Protein AF-A0A7R9IJR8-F1 (afdb_monomer)

pLDDT: mean 72.75, std 23.04, range [32.75, 98.75]

Sequence (315 aa):
MPKKPLQNKEKGRRLIGRLRTKWMDQAQKDVEAKGEDRRQSDLGNMPGIKDDREDSDGEEMDHDSGESDKSSTSCDSSEPPSDSDDSSEMDEEECERRRSECMENLIDLERQFTLLREQLYRERITQVDTKLSEVRSGRAQEYLQPLEQLQENMRIRTEVAGILREFRLTNIRNKFEAEEQASRQNYESEKSLLWDSIQGELQEKVRRLEEDRNSVDLSADLWLVERSYGKPIRRGKVSEPGRRKPVTVSGPYIVYMLSDSDILEDWTAIKKALSVSKRKSDRECFLSPHMMPSMCAWGSGIPGACVASVGDIVH

Mean predicted aligned error: 22.73 Å

InterPro domains:
  IPR013907 Sds3-like [PF08598] (103-221)
  IPR013907 Sds3-like [PTHR21964] (44-273)
  IPR013907 Sds3-like [SM01401] (102-269)

Solvent-accessible surface area (backbone atoms only — not comparable to full-atom values): 19884 Å² 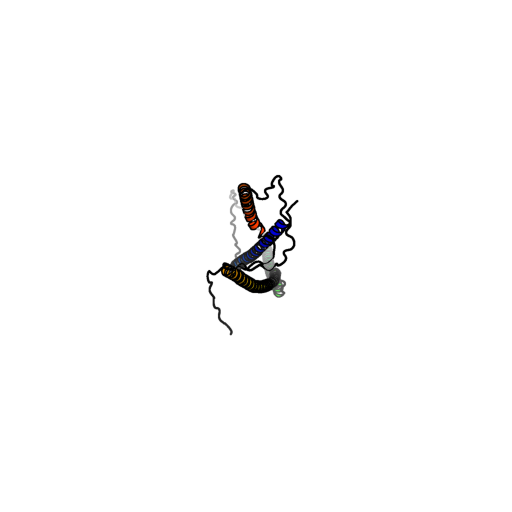total; per-residue (Å²): 135,88,92,61,74,64,69,53,53,54,52,47,53,54,47,50,53,52,49,52,52,52,50,49,54,48,52,52,50,54,52,50,52,55,50,51,53,48,56,53,50,68,72,68,65,72,83,74,82,72,83,80,81,71,82,94,70,82,91,77,85,84,77,82,78,80,80,84,83,89,85,88,82,84,89,79,83,93,74,83,83,71,94,68,89,73,74,74,76,69,55,64,66,58,56,50,49,54,51,50,52,53,50,51,53,50,52,52,48,54,52,49,51,51,53,52,52,53,49,53,51,51,53,52,51,49,57,50,52,50,52,50,49,30,52,76,68,70,63,36,62,87,56,50,58,61,49,52,54,50,52,50,51,51,49,51,54,52,51,53,51,50,53,52,49,53,53,52,53,50,51,52,50,53,52,50,54,50,50,53,50,51,52,52,50,50,53,55,48,53,53,50,52,51,52,52,50,54,51,50,52,52,51,51,52,51,51,50,53,51,49,52,50,51,51,50,52,54,47,52,51,49,54,53,52,64,70,40,82,79,54,88,73,78,76,76,83,74,83,75,88,74,86,74,77,86,78,85,73,90,61,90,78,81,74,86,69,76,52,74,66,56,52,49,50,50,53,51,51,50,53,52,50,51,57,55,45,51,68,44,47,77,64,51,78,80,72,78,93,77,88,82,83,86,80,90,82,81,82,86,88,87,83,90,79,82,87,79,84,79,79,85,87,90,130

Foldseek 3Di:
DDPPDPVVVVVVVVVVVVVVVVVVVVVVVVVVVVVVVVVVVVVVDDPPPPPPPDDPDDDDDDDDDPDDDDDDDDDDDDDDPPPPPPPPPPPVVVVVVVVVVVVVVVVVVVVVVVVVVVVVVVVVVVVVVVCVVCVVVVNNPVVVVVVVVVVVVVVVVVVVVVVVVVVVVVVVVVVVVVVVVVVVVVVVVVVVVVVVVVVVVVVVVVVVVVVVVVVVVVVVVVVVVVVCPPDPDDPDDPDDPDDDDDDPDPDDDPPPDDDPVVVVVVVVVVVVVVVVVVVVVVVVVVDDDDDDDDDDDDDDDDDDDDDDDDDDDDD

Structure (mmCIF, N/CA/C/O backbone):
data_AF-A0A7R9IJR8-F1
#
_entry.id   AF-A0A7R9IJR8-F1
#
loop_
_atom_site.group_PDB
_atom_site.id
_atom_site.type_symbol
_atom_site.label_atom_id
_atom_site.label_alt_id
_atom_site.label_comp_id
_atom_site.label_asym_id
_atom_site.label_entity_id
_atom_site.label_seq_id
_atom_site.pdbx_PDB_ins_code
_atom_site.Cartn_x
_atom_site.Cartn_y
_atom_site.Cartn_z
_atom_site.occupancy
_atom_site.B_iso_or_equiv
_atom_site.auth_seq_id
_atom_site.auth_comp_id
_atom_site.auth_asym_id
_atom_site.auth_atom_id
_atom_site.pdbx_PDB_model_num
ATOM 1 N N . MET A 1 1 ? 44.983 26.846 -19.363 1.00 45.00 1 MET A N 1
ATOM 2 C CA . MET A 1 1 ? 43.712 26.568 -20.075 1.00 45.00 1 MET A CA 1
ATOM 3 C C . MET A 1 1 ? 43.087 25.284 -19.520 1.00 45.00 1 MET A C 1
ATOM 5 O O . MET A 1 1 ? 43.670 24.221 -19.717 1.00 45.00 1 MET A O 1
ATOM 9 N N . PRO A 1 2 ? 41.990 25.341 -18.741 1.00 48.16 2 PRO A N 1
ATOM 10 C CA . PRO A 1 2 ? 41.534 24.199 -17.952 1.00 48.16 2 PRO A CA 1
ATOM 11 C C . PRO A 1 2 ? 40.597 23.272 -18.750 1.00 48.16 2 PRO A C 1
ATOM 13 O O . PRO A 1 2 ? 39.445 23.597 -19.017 1.00 48.16 2 PRO A O 1
ATOM 16 N N . LYS A 1 3 ? 41.073 22.062 -19.067 1.00 52.12 3 LYS A N 1
ATOM 17 C CA . LYS A 1 3 ? 40.253 20.923 -19.519 1.00 52.12 3 LYS A CA 1
ATOM 18 C C . LYS A 1 3 ? 39.614 20.238 -18.302 1.00 52.12 3 LYS A C 1
ATOM 20 O O . LYS A 1 3 ? 40.163 19.265 -17.797 1.00 52.12 3 LYS A O 1
ATOM 25 N N . LYS A 1 4 ? 38.509 20.762 -17.760 1.00 56.00 4 LYS A N 1
ATOM 26 C CA . LYS A 1 4 ? 37.828 20.158 -16.587 1.00 56.00 4 LYS A CA 1
ATOM 27 C C . LYS A 1 4 ? 36.292 19.959 -16.647 1.00 56.00 4 LYS A C 1
ATOM 29 O O . LYS A 1 4 ? 35.812 19.193 -15.816 1.00 56.00 4 LYS A O 1
ATOM 34 N N . PRO A 1 5 ? 35.487 20.510 -17.583 1.00 53.53 5 PRO A N 1
ATOM 35 C CA . PRO A 1 5 ? 34.026 20.414 -17.440 1.00 53.53 5 PRO A CA 1
ATOM 36 C C . PRO A 1 5 ? 33.389 19.111 -17.968 1.00 53.53 5 PRO A C 1
ATOM 38 O O . PRO A 1 5 ? 32.320 18.733 -17.496 1.00 53.53 5 PRO A O 1
ATOM 41 N N . LEU A 1 6 ? 34.010 18.397 -18.916 1.00 53.34 6 LEU A N 1
ATOM 42 C CA . LEU A 1 6 ? 33.372 17.247 -19.588 1.00 53.34 6 LEU A CA 1
ATOM 43 C C . LEU A 1 6 ? 33.534 15.917 -18.832 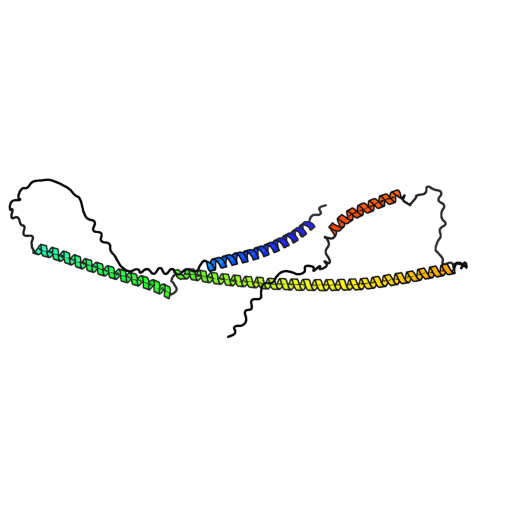1.00 53.34 6 LEU A C 1
ATOM 45 O O . LEU A 1 6 ? 32.553 15.200 -18.646 1.00 53.34 6 LEU A O 1
ATOM 49 N N . GLN A 1 7 ? 34.721 15.629 -18.285 1.00 54.41 7 GLN A N 1
ATOM 50 C CA . GLN A 1 7 ? 34.941 14.410 -17.490 1.00 54.41 7 GLN A CA 1
ATOM 51 C C . GLN A 1 7 ? 34.113 14.378 -16.196 1.00 54.41 7 GLN A C 1
ATOM 53 O O . GLN A 1 7 ? 33.753 13.302 -15.721 1.00 54.41 7 GLN A O 1
ATOM 58 N N . ASN A 1 8 ? 33.780 15.544 -15.633 1.00 53.56 8 ASN A N 1
ATOM 59 C CA . ASN A 1 8 ? 32.935 15.625 -14.442 1.00 53.56 8 ASN A CA 1
ATOM 60 C C . ASN A 1 8 ? 31.468 15.295 -14.746 1.00 53.56 8 ASN A C 1
ATOM 62 O O . ASN A 1 8 ? 30.814 14.631 -13.945 1.00 53.56 8 ASN A O 1
ATOM 66 N N . LYS A 1 9 ? 30.960 15.691 -15.921 1.00 57.66 9 LYS A N 1
ATOM 67 C CA . LYS A 1 9 ? 29.579 15.395 -16.336 1.00 57.66 9 LYS A CA 1
ATOM 68 C C . LYS A 1 9 ? 29.356 13.903 -16.571 1.00 57.66 9 LYS A C 1
ATOM 70 O O . LYS A 1 9 ? 28.316 13.367 -16.201 1.00 57.66 9 LYS A O 1
ATOM 75 N N . GLU A 1 10 ? 30.341 13.218 -17.139 1.00 59.81 10 GLU A N 1
ATOM 76 C CA . GLU A 1 10 ? 30.229 11.793 -17.447 1.00 59.81 10 GLU A CA 1
ATOM 77 C C . GLU A 1 10 ? 30.409 10.905 -16.210 1.00 59.81 10 GLU A C 1
ATOM 79 O O . GLU A 1 10 ? 29.656 9.949 -16.010 1.00 59.81 10 GLU A O 1
ATOM 84 N N . LYS A 1 11 ? 31.332 11.277 -15.312 1.00 64.69 11 LYS A N 1
ATOM 85 C CA . LYS A 1 11 ? 31.420 10.678 -13.973 1.00 64.69 11 LYS A CA 1
ATOM 86 C C . LYS A 1 11 ? 30.124 10.898 -13.190 1.00 64.69 11 LYS A C 1
ATOM 88 O O . LYS A 1 11 ? 29.644 9.952 -12.576 1.00 64.69 11 LYS A O 1
ATOM 93 N N . GLY A 1 12 ? 29.519 12.084 -13.294 1.00 64.94 12 GLY A N 1
ATOM 94 C CA . GLY A 1 12 ? 28.208 12.394 -12.718 1.00 64.94 12 GLY A CA 1
ATOM 95 C C . GLY A 1 12 ? 27.095 11.491 -13.252 1.00 64.94 12 GLY A C 1
ATOM 96 O O . GLY A 1 12 ? 26.388 10.877 -12.465 1.00 64.94 12 GLY A O 1
ATOM 97 N N . ARG A 1 13 ? 26.987 11.308 -14.575 1.00 65.62 13 ARG A N 1
ATOM 98 C CA . ARG A 1 13 ? 25.980 10.416 -15.187 1.00 65.62 13 ARG A CA 1
ATOM 99 C C . ARG A 1 13 ? 26.147 8.952 -14.768 1.00 65.62 13 ARG A C 1
ATOM 101 O O . ARG A 1 13 ? 25.162 8.303 -14.427 1.00 65.62 13 ARG A O 1
ATOM 108 N N . ARG A 1 14 ? 27.383 8.438 -14.722 1.00 67.38 14 ARG A N 1
ATOM 109 C CA . ARG A 1 14 ? 27.666 7.064 -14.256 1.00 67.38 14 ARG A CA 1
ATOM 110 C C . ARG A 1 14 ? 27.444 6.891 -12.754 1.00 67.38 14 ARG A C 1
ATOM 112 O O . ARG A 1 14 ? 27.120 5.791 -12.314 1.00 67.38 14 ARG A O 1
ATOM 119 N N . LEU A 1 15 ? 27.658 7.944 -11.965 1.00 73.38 15 LEU A N 1
ATOM 120 C CA . LEU A 1 15 ? 27.381 7.936 -10.532 1.00 73.38 15 LEU A CA 1
ATOM 121 C C . LEU A 1 15 ? 25.870 7.965 -10.282 1.00 73.38 15 LEU A C 1
ATOM 123 O O . LEU A 1 15 ? 25.392 7.166 -9.494 1.00 73.38 15 LEU A O 1
ATOM 127 N N . ILE A 1 16 ? 25.114 8.784 -11.020 1.00 72.69 16 ILE A N 1
ATOM 128 C CA . ILE A 1 16 ? 23.645 8.846 -10.951 1.00 72.69 16 ILE A CA 1
ATOM 129 C C . ILE A 1 16 ? 23.018 7.515 -11.380 1.00 72.69 16 ILE A C 1
ATOM 131 O O . ILE A 1 16 ? 22.124 7.024 -10.701 1.00 72.69 16 ILE A O 1
ATOM 135 N N . GLY A 1 17 ? 23.511 6.891 -12.455 1.00 76.38 17 GLY A N 1
ATOM 136 C CA . GLY A 1 17 ? 23.048 5.567 -12.881 1.00 76.38 17 GLY A CA 1
ATOM 137 C C . GLY A 1 17 ? 23.280 4.495 -11.812 1.00 76.38 17 GLY A C 1
ATOM 138 O O . GLY A 1 17 ? 22.350 3.779 -11.458 1.00 76.38 17 GLY A O 1
ATOM 139 N N . ARG A 1 18 ? 24.490 4.448 -11.233 1.00 74.81 18 ARG A N 1
ATOM 140 C CA . ARG A 1 18 ? 24.826 3.512 -10.145 1.00 74.81 18 ARG A CA 1
ATOM 141 C C . ARG A 1 18 ? 24.078 3.795 -8.848 1.00 74.81 18 ARG A C 1
ATOM 143 O O . ARG A 1 18 ? 23.726 2.863 -8.137 1.00 74.81 18 ARG A O 1
ATOM 150 N N . LEU A 1 19 ? 23.833 5.063 -8.532 1.00 77.56 19 LEU A N 1
ATOM 151 C CA . LEU A 1 19 ? 23.014 5.448 -7.388 1.00 77.56 19 LEU A CA 1
ATOM 152 C C . LEU A 1 19 ? 21.567 5.015 -7.610 1.00 77.56 19 LEU A C 1
ATOM 154 O O . LEU A 1 19 ? 20.988 4.445 -6.702 1.00 77.56 19 LEU A O 1
ATOM 158 N N . ARG A 1 20 ? 21.011 5.190 -8.814 1.00 77.31 20 ARG A N 1
ATOM 159 C CA . ARG A 1 20 ? 19.637 4.790 -9.149 1.00 77.31 20 ARG A CA 1
ATOM 160 C C . ARG A 1 20 ? 19.433 3.276 -9.087 1.00 77.31 20 ARG A C 1
ATOM 162 O O . ARG A 1 20 ? 18.426 2.843 -8.540 1.00 77.31 20 ARG A O 1
ATOM 169 N N . THR A 1 21 ? 20.373 2.479 -9.600 1.00 78.38 21 THR A N 1
ATOM 170 C CA . THR A 1 21 ? 20.300 1.011 -9.480 1.00 78.38 21 THR A CA 1
ATOM 171 C C . THR A 1 21 ? 20.434 0.577 -8.027 1.00 78.38 21 THR A C 1
ATOM 173 O O . THR A 1 21 ? 19.620 -0.199 -7.551 1.00 78.38 21 THR A O 1
ATOM 176 N N . LYS A 1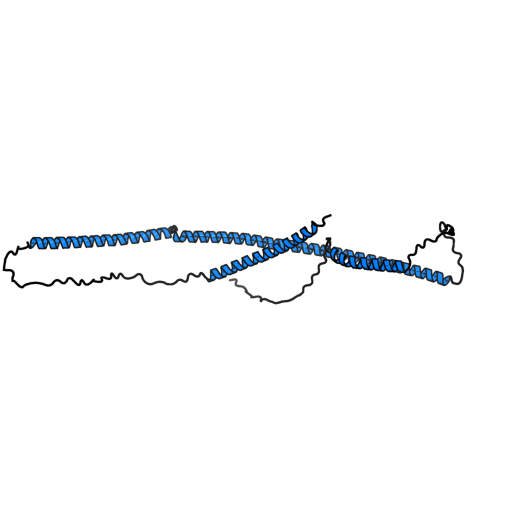 22 ? 21.379 1.162 -7.281 1.00 85.69 22 LYS A N 1
ATOM 177 C CA . LYS A 1 22 ? 21.563 0.859 -5.857 1.00 85.69 22 LYS A CA 1
ATOM 178 C C . LYS A 1 22 ? 20.354 1.270 -5.006 1.00 85.69 22 LYS A C 1
ATOM 180 O O . LYS A 1 22 ? 20.046 0.593 -4.036 1.00 85.69 22 LYS A O 1
ATOM 185 N N . TRP A 1 23 ? 19.665 2.352 -5.369 1.00 84.81 23 TRP A N 1
ATOM 186 C CA . TRP A 1 23 ? 18.443 2.799 -4.696 1.00 84.81 23 TRP A CA 1
ATOM 187 C C . TRP A 1 23 ? 17.256 1.880 -5.002 1.00 84.81 23 TRP A C 1
ATOM 189 O O . TRP A 1 23 ? 16.479 1.587 -4.102 1.00 84.81 23 TRP A O 1
ATOM 199 N N . MET A 1 24 ? 17.141 1.379 -6.239 1.00 75.75 24 MET A N 1
ATOM 200 C CA . MET A 1 24 ? 16.125 0.378 -6.590 1.00 75.75 24 MET A CA 1
ATOM 201 C C . MET A 1 24 ? 16.384 -0.971 -5.911 1.00 75.75 24 MET A C 1
ATOM 203 O O . MET A 1 24 ? 15.451 -1.535 -5.351 1.00 75.75 24 MET A O 1
ATOM 207 N N . ASP A 1 25 ? 17.633 -1.443 -5.876 1.00 79.56 25 ASP A N 1
ATOM 208 C CA . ASP A 1 25 ? 17.994 -2.679 -5.170 1.00 79.56 25 ASP A CA 1
ATOM 209 C C . ASP A 1 25 ? 17.766 -2.551 -3.657 1.00 79.56 25 ASP A C 1
ATOM 211 O O . ASP A 1 25 ? 17.261 -3.477 -3.029 1.00 79.56 25 ASP A O 1
ATOM 215 N N . GLN A 1 26 ? 18.084 -1.394 -3.062 1.00 75.56 26 GLN A N 1
ATOM 216 C CA . GLN A 1 26 ? 17.812 -1.139 -1.646 1.00 75.56 26 GLN A CA 1
ATOM 217 C C . GLN A 1 26 ? 16.305 -1.082 -1.362 1.00 75.56 26 GLN A C 1
ATOM 219 O O . GLN A 1 26 ? 15.856 -1.688 -0.399 1.00 75.56 26 GLN A O 1
ATOM 224 N N . ALA A 1 27 ? 15.513 -0.434 -2.221 1.00 77.19 27 ALA A N 1
ATOM 225 C CA . ALA A 1 27 ? 14.060 -0.394 -2.072 1.00 77.19 27 ALA A CA 1
ATOM 226 C C . ALA A 1 27 ? 13.423 -1.788 -2.211 1.00 77.19 27 ALA A C 1
ATOM 228 O O . ALA A 1 27 ? 12.504 -2.117 -1.467 1.00 77.19 27 ALA A O 1
ATOM 229 N N . GLN A 1 28 ? 13.930 -2.625 -3.122 1.00 72.94 28 GLN A N 1
ATOM 230 C CA . GLN A 1 28 ? 13.503 -4.018 -3.261 1.00 72.94 28 GLN A CA 1
ATOM 231 C C . GLN A 1 28 ? 13.828 -4.820 -1.990 1.00 72.94 28 GLN A C 1
ATOM 233 O O . GLN A 1 28 ? 12.972 -5.535 -1.473 1.00 72.94 28 GLN A O 1
ATOM 238 N N . LYS A 1 29 ? 15.031 -4.625 -1.438 1.00 78.19 29 LYS A N 1
ATOM 239 C CA . LYS A 1 29 ? 15.490 -5.282 -0.210 1.00 78.19 29 LYS A CA 1
ATOM 240 C C . LYS A 1 29 ? 14.714 -4.833 1.032 1.00 78.19 29 LYS A C 1
ATOM 242 O O . LYS A 1 29 ? 14.427 -5.654 1.893 1.00 78.19 29 LYS A O 1
ATOM 247 N N . ASP A 1 30 ? 14.316 -3.564 1.102 1.00 75.75 30 ASP A N 1
ATOM 248 C CA . ASP A 1 30 ? 13.492 -3.026 2.193 1.00 75.75 30 ASP A CA 1
ATOM 249 C C . ASP A 1 30 ? 12.035 -3.526 2.111 1.00 75.75 30 ASP A C 1
ATOM 251 O O . ASP A 1 30 ? 11.378 -3.706 3.139 1.00 75.75 30 ASP A O 1
ATOM 255 N N . VAL A 1 31 ? 11.523 -3.771 0.898 1.00 73.50 31 VAL A N 1
ATOM 256 C CA . VAL A 1 31 ? 10.209 -4.399 0.676 1.00 73.50 31 VAL A CA 1
ATOM 257 C C . VAL A 1 31 ? 10.234 -5.881 1.059 1.00 73.50 31 VAL A C 1
ATOM 259 O O . VAL A 1 31 ? 9.288 -6.348 1.693 1.00 73.50 31 VAL A O 1
ATOM 262 N N . GLU A 1 32 ? 11.304 -6.608 0.727 1.00 71.06 32 GLU A N 1
ATOM 263 C CA . GLU A 1 32 ? 11.495 -8.008 1.132 1.00 71.06 32 GLU A CA 1
ATOM 264 C C . GLU A 1 32 ? 11.675 -8.138 2.651 1.00 71.06 32 GLU A C 1
ATOM 266 O O . GLU A 1 32 ? 10.948 -8.909 3.274 1.00 71.06 32 GLU A O 1
ATOM 271 N N . ALA A 1 33 ? 12.515 -7.301 3.273 1.00 70.19 33 ALA A N 1
ATOM 272 C CA . ALA A 1 33 ? 12.725 -7.301 4.722 1.00 70.19 33 ALA A CA 1
ATOM 273 C C . ALA A 1 33 ? 11.437 -6.984 5.505 1.00 70.19 33 ALA A C 1
ATOM 275 O O . ALA A 1 33 ? 11.122 -7.663 6.478 1.00 70.19 33 ALA A O 1
ATOM 276 N N . LYS A 1 34 ? 10.628 -6.011 5.053 1.00 66.94 34 LYS A N 1
ATOM 277 C CA . LYS A 1 34 ? 9.309 -5.729 5.660 1.00 66.94 34 LYS A CA 1
ATOM 278 C C . LYS A 1 34 ? 8.270 -6.822 5.389 1.00 66.94 34 LYS A C 1
ATOM 280 O O . LYS A 1 34 ? 7.304 -6.949 6.142 1.00 66.94 34 LYS A O 1
ATOM 285 N N . GLY A 1 35 ? 8.430 -7.580 4.304 1.00 57.28 35 GLY A N 1
ATOM 286 C CA . GLY A 1 35 ? 7.609 -8.747 3.990 1.00 57.28 35 GLY A CA 1
ATOM 287 C C . GLY A 1 35 ? 7.926 -9.945 4.885 1.00 57.28 35 GLY A C 1
ATOM 288 O O . GLY A 1 35 ? 7.005 -10.655 5.285 1.00 57.28 35 GLY A O 1
ATOM 289 N N . GLU A 1 36 ? 9.197 -10.145 5.232 1.00 56.12 36 GLU A N 1
ATOM 290 C CA . GLU A 1 36 ? 9.654 -11.178 6.169 1.00 56.12 36 GLU A CA 1
ATOM 291 C C . GLU A 1 36 ? 9.278 -10.843 7.619 1.00 56.12 36 GLU A C 1
ATOM 293 O O . GLU A 1 36 ? 8.715 -11.704 8.292 1.00 56.12 36 GLU A O 1
ATOM 298 N N . ASP A 1 37 ? 9.427 -9.583 8.047 1.00 50.66 37 ASP A N 1
ATOM 299 C CA . ASP A 1 37 ? 8.992 -9.113 9.376 1.00 50.66 37 ASP A CA 1
ATOM 300 C C . ASP A 1 37 ? 7.478 -9.295 9.584 1.00 50.66 37 ASP A C 1
ATOM 302 O O . ASP A 1 37 ? 7.033 -9.711 10.651 1.00 50.66 37 ASP A O 1
ATOM 306 N N . ARG A 1 38 ? 6.665 -9.060 8.538 1.00 53.47 38 ARG A N 1
ATOM 307 C CA . ARG A 1 38 ? 5.216 -9.335 8.578 1.00 53.47 38 ARG A CA 1
ATOM 308 C C . ARG A 1 38 ? 4.884 -10.825 8.608 1.00 53.47 38 ARG A C 1
ATOM 310 O O . ARG A 1 38 ? 3.935 -11.219 9.274 1.00 53.47 38 ARG A O 1
ATOM 317 N N . ARG A 1 39 ? 5.649 -11.668 7.907 1.00 52.44 39 ARG A N 1
ATOM 318 C CA . ARG A 1 39 ? 5.463 -13.130 7.952 1.00 52.44 39 ARG A CA 1
ATOM 319 C C . ARG A 1 39 ? 5.890 -13.718 9.300 1.00 52.44 39 ARG A C 1
ATOM 321 O O . ARG A 1 39 ? 5.280 -14.684 9.744 1.00 52.44 39 ARG A O 1
ATOM 328 N N . GLN A 1 40 ? 6.886 -13.128 9.961 1.00 49.62 40 GLN A N 1
ATOM 329 C CA . GLN A 1 40 ? 7.267 -13.473 11.333 1.00 49.62 40 GLN A CA 1
ATOM 330 C C . GLN A 1 40 ? 6.280 -12.923 12.373 1.00 49.62 40 GLN A C 1
ATOM 332 O O . GLN A 1 40 ? 5.972 -13.639 13.324 1.00 49.62 40 GLN A O 1
ATOM 337 N N . SER A 1 41 ? 5.709 -11.727 12.180 1.00 51.34 41 SER A N 1
ATOM 338 C CA . SER A 1 41 ? 4.678 -11.190 13.083 1.00 51.34 41 SER A CA 1
ATOM 339 C C . SER A 1 41 ? 3.339 -11.927 12.973 1.00 51.34 41 SER A C 1
ATOM 341 O O . SER A 1 41 ? 2.690 -12.157 13.990 1.00 51.34 41 SER A O 1
ATOM 343 N N . ASP A 1 42 ? 2.943 -12.354 11.768 1.00 46.03 42 ASP A N 1
ATOM 344 C CA . ASP A 1 42 ? 1.683 -13.080 11.543 1.00 46.03 42 ASP A CA 1
ATOM 345 C C . ASP A 1 42 ? 1.742 -14.549 12.020 1.00 46.03 42 ASP A C 1
ATOM 347 O O . ASP A 1 42 ? 0.701 -15.149 12.278 1.00 46.03 42 ASP A O 1
ATOM 351 N N . LEU A 1 43 ? 2.940 -15.123 12.208 1.00 49.72 43 LEU A N 1
ATOM 352 C CA . LEU A 1 43 ? 3.131 -16.438 12.846 1.00 49.72 43 LEU A CA 1
ATOM 353 C C . LEU A 1 43 ? 3.404 -16.354 14.361 1.00 49.72 43 LEU A C 1
ATOM 355 O O . LEU A 1 43 ? 3.371 -17.379 15.039 1.00 49.72 43 LEU A O 1
ATOM 359 N N . GLY A 1 44 ? 3.661 -15.156 14.898 1.00 45.19 44 GLY A N 1
ATOM 360 C CA . GLY A 1 44 ? 3.974 -14.925 16.312 1.00 45.19 44 GLY A CA 1
ATOM 361 C C . GLY A 1 44 ? 2.810 -14.420 17.169 1.00 45.19 44 GLY A C 1
ATOM 362 O O . GLY A 1 44 ? 2.970 -14.308 18.380 1.00 45.19 44 GLY A O 1
ATOM 363 N N . ASN A 1 45 ? 1.648 -14.117 16.581 1.00 44.59 45 ASN A N 1
ATOM 364 C CA . ASN A 1 45 ? 0.531 -13.503 17.305 1.00 44.59 45 ASN A CA 1
ATOM 365 C C . ASN A 1 45 ? -0.805 -14.219 17.047 1.00 44.59 45 ASN A C 1
ATOM 367 O O . ASN A 1 45 ? -1.799 -13.613 16.649 1.00 44.59 45 ASN A O 1
ATOM 371 N N . MET A 1 46 ? -0.823 -15.527 17.298 1.00 36.09 46 MET A N 1
ATOM 372 C CA . MET A 1 46 ? -2.049 -16.240 17.655 1.00 36.09 46 MET A CA 1
ATOM 373 C C . MET A 1 46 ? -2.266 -15.988 19.155 1.00 36.09 46 MET A C 1
ATOM 375 O O . MET A 1 46 ? -1.432 -16.441 19.944 1.00 36.09 46 MET A O 1
ATOM 379 N N . PRO A 1 47 ? -3.314 -15.264 19.595 1.00 44.06 47 PRO A N 1
ATOM 380 C CA . PRO A 1 47 ? -3.690 -15.297 20.996 1.00 44.06 47 PRO A CA 1
ATOM 381 C C . PRO A 1 47 ? -4.154 -16.725 21.267 1.00 44.06 47 PRO A C 1
ATOM 383 O O . PRO A 1 47 ? -5.265 -17.117 20.915 1.00 44.06 47 PRO A O 1
ATOM 386 N N . GLY A 1 48 ? -3.251 -17.532 21.825 1.00 34.28 48 GLY A N 1
ATOM 387 C CA . GLY A 1 48 ? -3.618 -18.795 22.428 1.00 34.28 48 GLY A CA 1
ATOM 388 C C . GLY A 1 48 ? -4.700 -18.486 23.446 1.00 34.28 48 GLY A C 1
ATOM 389 O O . GLY A 1 48 ? -4.450 -17.779 24.421 1.00 34.28 48 GLY A O 1
ATOM 390 N N . ILE A 1 49 ? -5.905 -18.973 23.171 1.00 44.28 49 ILE A N 1
ATOM 391 C CA . ILE A 1 49 ? -6.965 -19.117 24.155 1.00 44.28 49 ILE A CA 1
ATOM 392 C C . ILE A 1 49 ? -6.371 -20.031 25.228 1.00 44.28 49 ILE A C 1
ATOM 394 O O . ILE A 1 49 ? -6.342 -21.251 25.083 1.00 44.28 49 ILE A O 1
ATOM 398 N N . LYS A 1 50 ? -5.773 -19.423 26.253 1.00 40.25 50 LYS A N 1
ATOM 399 C CA . LYS A 1 50 ? -5.632 -20.062 27.549 1.00 40.25 50 LYS A CA 1
ATOM 400 C C . LYS A 1 50 ? -7.032 -20.045 28.133 1.00 40.25 50 LYS A C 1
ATOM 402 O O . LYS A 1 50 ? -7.540 -18.994 28.514 1.00 40.25 50 LYS A O 1
ATOM 407 N N . ASP A 1 51 ? -7.666 -21.208 28.086 1.00 42.34 51 ASP A N 1
ATOM 408 C CA . ASP A 1 51 ? -8.767 -21.550 28.971 1.00 42.34 51 ASP A CA 1
ATOM 409 C C . ASP A 1 51 ? -8.246 -21.476 30.414 1.00 42.34 51 ASP A C 1
ATOM 411 O O . ASP A 1 51 ? -7.882 -22.485 31.004 1.00 42.34 51 ASP A O 1
ATOM 415 N N . ASP A 1 52 ? -8.203 -20.271 30.977 1.00 39.50 52 ASP A N 1
ATOM 416 C CA . ASP A 1 52 ? -8.208 -20.069 32.424 1.00 39.50 52 ASP A CA 1
ATOM 417 C C . ASP A 1 52 ? -9.683 -19.930 32.834 1.00 39.50 52 ASP A C 1
ATOM 419 O O . ASP A 1 52 ? -10.189 -18.861 33.176 1.00 39.50 52 ASP A O 1
ATOM 423 N N . ARG A 1 53 ? -10.411 -21.042 32.681 1.00 51.53 53 ARG A N 1
ATOM 424 C CA . ARG A 1 53 ? -11.638 -21.305 33.428 1.00 51.53 53 ARG A CA 1
ATOM 425 C C . ARG A 1 53 ? -11.222 -22.029 34.699 1.00 51.53 53 ARG A C 1
ATOM 427 O O . ARG A 1 53 ? -11.149 -23.253 34.709 1.00 51.53 53 ARG A O 1
ATOM 434 N N . GLU A 1 54 ? -10.969 -21.265 35.748 1.00 43.03 54 GLU A N 1
ATOM 435 C CA . GLU A 1 54 ? -11.165 -21.752 37.107 1.00 43.03 54 GLU A CA 1
ATOM 436 C C . GLU A 1 54 ? -12.262 -20.901 37.740 1.00 43.03 54 GLU A C 1
ATOM 438 O O . GLU A 1 54 ? -12.264 -19.670 37.661 1.00 43.03 54 GLU A O 1
ATOM 443 N N . ASP A 1 55 ? -13.262 -21.621 38.234 1.00 38.28 55 ASP A N 1
ATOM 444 C CA . ASP A 1 55 ? -14.504 -21.140 38.800 1.00 38.28 55 ASP A CA 1
ATOM 445 C C . ASP A 1 55 ? -14.274 -20.113 39.912 1.00 38.28 55 ASP A C 1
ATOM 447 O O . ASP A 1 55 ? -13.566 -20.339 40.890 1.00 38.28 55 ASP A O 1
ATOM 451 N N . SER A 1 56 ? -14.945 -18.977 39.760 1.00 48.78 56 SER A N 1
ATOM 452 C CA . SER A 1 56 ? -15.244 -18.049 40.840 1.00 48.78 56 SER A CA 1
ATOM 453 C C . SER A 1 56 ? -16.429 -18.628 41.610 1.00 48.78 56 SER A C 1
ATOM 455 O O . SER A 1 56 ? -17.568 -18.250 41.337 1.00 48.78 56 SER A O 1
ATOM 457 N N . ASP A 1 57 ? -16.162 -19.548 42.533 1.00 44.75 57 ASP A N 1
ATOM 458 C CA . ASP A 1 57 ? -17.166 -20.152 43.408 1.00 44.75 57 ASP A CA 1
ATOM 459 C C . ASP A 1 57 ? -16.638 -20.193 44.848 1.00 44.75 57 ASP A C 1
ATOM 461 O O . ASP A 1 57 ? -15.485 -20.547 45.084 1.00 44.75 57 ASP A O 1
ATOM 465 N N . GLY A 1 58 ? -17.504 -19.842 45.798 1.00 41.69 58 GLY A N 1
ATOM 466 C CA . GLY A 1 58 ? -17.331 -20.183 47.210 1.00 41.69 58 GLY A CA 1
ATOM 467 C C . GLY A 1 58 ? -16.629 -19.143 48.078 1.00 41.69 58 GLY A C 1
ATOM 468 O O . GLY A 1 58 ? -15.410 -19.020 48.098 1.00 41.69 58 GLY A O 1
ATOM 469 N N . GLU A 1 59 ? -17.433 -18.434 48.861 1.00 47.62 59 GLU A N 1
ATOM 470 C CA . GLU A 1 59 ? -17.005 -17.747 50.074 1.00 47.62 59 GLU A CA 1
ATOM 471 C C . GLU A 1 59 ? -16.385 -18.736 51.072 1.00 47.62 59 GLU A C 1
ATOM 473 O O . GLU A 1 59 ? -16.997 -19.755 51.370 1.00 47.62 59 GLU A O 1
ATOM 478 N N . GLU A 1 60 ? -15.230 -18.401 51.647 1.00 38.88 60 GLU A N 1
ATOM 479 C CA . GLU A 1 60 ? -14.772 -18.971 52.918 1.00 38.88 60 GLU A CA 1
ATOM 480 C C . GLU A 1 60 ? -14.195 -17.822 53.755 1.00 38.88 60 GLU A C 1
ATOM 482 O O . GLU A 1 60 ? -13.117 -17.283 53.494 1.00 38.88 60 GLU A O 1
ATOM 487 N N . MET A 1 61 ? -14.999 -17.375 54.715 1.00 50.03 61 MET A N 1
ATOM 488 C CA . MET A 1 61 ? -14.669 -16.345 55.689 1.00 50.03 61 MET A CA 1
ATOM 489 C C . MET A 1 61 ? -13.913 -17.038 56.830 1.00 50.03 61 MET A C 1
ATOM 491 O O . MET A 1 61 ? -14.522 -17.638 57.711 1.00 50.03 61 MET A O 1
ATOM 495 N N . ASP A 1 62 ? -12.583 -17.012 56.771 1.00 40.00 62 ASP A N 1
ATOM 496 C CA . ASP A 1 62 ? -11.714 -17.615 57.785 1.00 40.00 62 ASP A CA 1
ATOM 497 C C . ASP A 1 62 ? -11.851 -16.859 59.119 1.00 40.00 62 ASP A C 1
ATOM 499 O O . ASP A 1 62 ? -11.517 -15.676 59.233 1.00 40.00 62 ASP A O 1
ATOM 503 N N . HIS A 1 63 ? -12.417 -17.536 60.117 1.00 50.00 63 HIS A N 1
ATOM 504 C CA . HIS A 1 63 ? -12.675 -17.022 61.458 1.00 50.00 63 HIS A CA 1
ATOM 505 C C . HIS A 1 63 ? -11.623 -17.606 62.409 1.00 50.00 63 HIS A C 1
ATOM 507 O O . HIS A 1 63 ? -11.931 -18.452 63.251 1.00 50.00 63 HIS A O 1
ATOM 513 N N . ASP A 1 64 ? -10.365 -17.176 62.272 1.00 40.12 64 ASP A N 1
ATOM 514 C CA . ASP A 1 64 ? -9.318 -17.622 63.192 1.00 40.12 64 ASP A CA 1
ATOM 515 C C . ASP A 1 64 ? -9.500 -16.937 64.551 1.00 40.12 64 ASP A C 1
ATOM 517 O O . ASP A 1 64 ? -9.374 -15.719 64.726 1.00 40.12 64 ASP A O 1
ATOM 521 N N . SER A 1 65 ? -9.898 -17.757 65.516 1.00 51.25 65 SER A N 1
ATOM 522 C CA . SER A 1 65 ? -10.112 -17.374 66.900 1.00 51.25 65 SER A CA 1
ATOM 523 C C . SER A 1 65 ? -8.749 -17.263 67.567 1.00 51.25 65 SER A C 1
ATOM 525 O O . SER A 1 65 ? -8.213 -18.245 68.068 1.00 51.25 65 SER A O 1
ATOM 527 N N . GLY A 1 66 ? -8.203 -16.045 67.569 1.00 43.25 66 GLY A N 1
ATOM 528 C CA . GLY A 1 66 ? -7.011 -15.673 68.324 1.00 43.25 66 GLY A CA 1
ATOM 529 C C . GLY A 1 66 ? -7.227 -15.865 69.824 1.00 43.25 66 GLY A C 1
ATOM 530 O O . GLY A 1 66 ? -7.743 -14.994 70.526 1.00 43.25 66 GLY A O 1
ATOM 531 N N . GLU A 1 67 ? -6.829 -17.042 70.283 1.00 43.03 67 GLU A N 1
ATOM 532 C CA . GLU A 1 67 ? -6.592 -17.439 71.660 1.00 43.03 67 GLU A CA 1
ATOM 533 C C . GLU A 1 67 ? -5.926 -16.323 72.485 1.00 43.03 67 GLU A C 1
ATOM 535 O O . GLU A 1 67 ? -4.857 -15.794 72.177 1.00 43.03 67 GLU A O 1
ATOM 540 N N . SER A 1 68 ? -6.624 -15.924 73.545 1.00 49.59 68 SER A N 1
ATOM 541 C CA . SER A 1 68 ? -6.161 -14.952 74.525 1.00 49.59 68 SER A CA 1
ATOM 542 C C . SER A 1 68 ? -5.401 -15.680 75.622 1.00 49.59 68 SER A C 1
ATOM 544 O O . SER A 1 68 ? -6.021 -16.382 76.412 1.00 49.59 68 SER A O 1
ATOM 546 N N . ASP A 1 69 ? -4.092 -15.453 75.720 1.00 41.78 69 ASP A N 1
ATOM 547 C CA . ASP A 1 69 ? -3.309 -15.877 76.877 1.00 41.78 69 ASP A CA 1
ATOM 548 C C . ASP A 1 69 ? -2.406 -14.761 77.407 1.00 41.78 69 ASP A C 1
ATOM 550 O O . ASP A 1 69 ? -1.649 -14.133 76.662 1.00 41.78 69 ASP A O 1
ATOM 554 N N . LYS A 1 70 ? -2.435 -14.652 78.744 1.00 48.53 70 LYS A N 1
ATOM 555 C CA . LYS A 1 70 ? -1.488 -14.027 79.688 1.00 48.53 70 LYS A CA 1
ATOM 556 C C . LYS A 1 70 ? -1.840 -12.648 80.277 1.00 48.53 70 LYS A C 1
ATOM 558 O O . LYS A 1 70 ? -1.401 -11.591 79.831 1.00 48.53 70 LYS A O 1
ATOM 563 N N . SER A 1 71 ? -2.440 -12.692 81.461 1.00 43.38 71 SER A N 1
ATOM 564 C CA . SER A 1 71 ? -2.049 -11.804 82.559 1.00 43.38 71 SER A CA 1
ATOM 565 C C . SER A 1 71 ? -2.009 -12.592 83.870 1.00 43.38 71 SER A C 1
ATOM 567 O O . SER A 1 71 ? -3.006 -13.068 84.398 1.00 43.38 71 SER A O 1
ATOM 569 N N . SER A 1 72 ? -0.787 -12.774 84.364 1.00 49.72 72 SER A N 1
ATOM 570 C CA . SER A 1 72 ? -0.443 -13.347 85.660 1.00 49.72 72 SER A CA 1
ATOM 571 C C . SER A 1 72 ? -0.506 -12.276 86.746 1.00 49.72 72 SER A C 1
ATOM 573 O O . SER A 1 72 ? 0.177 -11.258 86.629 1.00 49.72 72 SER A O 1
ATOM 575 N N . THR A 1 73 ? -1.221 -12.532 87.838 1.00 47.53 73 THR A N 1
ATOM 576 C CA . THR A 1 73 ? -0.973 -11.858 89.118 1.00 47.53 73 THR A CA 1
ATOM 577 C C . THR A 1 73 ? -1.458 -12.736 90.270 1.00 47.53 73 THR A C 1
ATOM 579 O O . THR A 1 73 ? -2.605 -13.166 90.319 1.00 47.53 73 THR A O 1
ATOM 582 N N . SER A 1 74 ? -0.504 -13.052 91.140 1.00 48.59 74 SER A N 1
ATOM 583 C CA . SER A 1 74 ? -0.571 -13.822 92.381 1.00 48.59 74 SER A CA 1
ATOM 584 C C . SER A 1 74 ? -1.012 -12.969 93.576 1.00 48.59 74 SER A C 1
ATOM 586 O O . SER A 1 74 ? -0.764 -11.769 93.534 1.00 48.59 74 SER A O 1
ATOM 588 N N . CYS A 1 75 ? -1.409 -13.642 94.670 1.00 42.94 75 CYS A N 1
ATOM 589 C CA . CYS A 1 75 ? -1.834 -13.141 95.997 1.00 42.94 75 CYS A CA 1
ATOM 590 C C . CYS A 1 75 ? -3.355 -12.882 96.077 1.00 42.94 75 CYS A C 1
ATOM 592 O O . CYS A 1 75 ? -3.959 -12.497 95.090 1.00 42.94 75 CYS A O 1
ATOM 594 N N . ASP A 1 76 ? -4.085 -13.136 97.158 1.00 41.91 76 ASP A N 1
ATOM 595 C CA . ASP A 1 76 ? -3.768 -13.381 98.562 1.00 41.91 76 ASP A CA 1
ATOM 596 C C . ASP A 1 76 ? -5.056 -13.897 99.248 1.00 41.91 76 ASP A C 1
ATOM 598 O O . ASP A 1 76 ? -6.152 -13.560 98.815 1.00 41.91 76 ASP A O 1
ATOM 602 N N . SER A 1 77 ? -4.890 -14.667 100.321 1.00 51.38 77 SER A N 1
ATOM 603 C CA . SER A 1 77 ? -5.802 -14.814 101.466 1.00 51.38 77 SER A CA 1
ATOM 604 C C . SER A 1 77 ? -7.273 -15.224 101.275 1.00 51.38 77 SER A C 1
ATOM 606 O O . SER A 1 77 ? -8.151 -14.478 100.853 1.00 51.38 77 SER A O 1
ATOM 608 N N . SER A 1 78 ? -7.545 -16.426 101.782 1.00 54.19 78 SER A N 1
ATOM 609 C CA . SER A 1 78 ? -8.851 -16.895 102.233 1.00 54.19 78 SER A CA 1
ATOM 610 C C . SER A 1 78 ? -9.387 -16.031 103.381 1.00 54.19 78 SER A C 1
ATOM 612 O O . SER A 1 78 ? -8.805 -16.071 104.458 1.00 54.19 78 SER A O 1
ATOM 614 N N . GLU A 1 79 ? -10.531 -15.372 103.194 1.00 58.22 79 GLU A N 1
ATOM 615 C CA . GLU A 1 79 ? -11.513 -15.075 104.248 1.00 58.22 79 GLU A CA 1
ATOM 616 C C . GLU A 1 79 ? -12.933 -15.139 103.647 1.00 58.22 79 GLU A C 1
ATOM 618 O O . GLU A 1 79 ? -13.128 -14.736 102.498 1.00 58.22 79 GLU A O 1
ATOM 623 N N . PRO A 1 80 ? -13.925 -15.699 104.365 1.00 59.84 80 PRO A N 1
ATOM 624 C CA . PRO A 1 80 ? -15.286 -15.820 103.856 1.00 59.84 80 PRO A CA 1
ATOM 625 C C . PRO A 1 80 ? -15.968 -14.444 103.875 1.00 59.84 80 PRO A C 1
ATOM 627 O O . PRO A 1 80 ? -15.992 -13.807 104.933 1.00 59.84 80 PRO A O 1
ATOM 630 N N . PRO A 1 81 ? -16.571 -13.966 102.769 1.00 52.53 81 PRO A N 1
ATOM 631 C CA . PRO A 1 81 ? -17.489 -12.851 102.872 1.00 52.53 81 PRO A CA 1
ATOM 632 C C . PRO A 1 81 ? -18.722 -13.356 103.623 1.00 52.53 81 PRO A C 1
ATOM 634 O O . PRO A 1 81 ? -19.485 -14.182 103.132 1.00 52.53 81 PRO A O 1
ATOM 637 N N . SER A 1 82 ? -18.823 -12.892 104.866 1.00 47.78 82 SER A N 1
ATOM 638 C CA . SER A 1 82 ? -20.046 -12.709 105.638 1.00 47.78 82 SER A CA 1
ATOM 639 C C . SER A 1 82 ? -21.295 -12.693 104.751 1.00 47.78 82 SER A C 1
ATOM 641 O O . SER A 1 82 ? -21.364 -11.865 103.843 1.00 47.78 82 SER A O 1
ATOM 643 N N . ASP A 1 83 ? -22.272 -13.551 105.073 1.00 48.75 83 ASP A N 1
ATOM 644 C CA . ASP A 1 83 ? -23.669 -13.474 104.626 1.00 48.75 83 ASP A CA 1
ATOM 645 C C . ASP A 1 83 ? -24.211 -12.072 104.931 1.00 48.75 83 ASP A C 1
ATOM 647 O O . ASP A 1 83 ? -24.744 -11.783 106.003 1.00 48.75 83 ASP A O 1
ATOM 651 N N . SER A 1 84 ? -23.980 -11.161 103.997 1.00 45.19 84 SER A N 1
ATOM 652 C CA . SER A 1 84 ? -24.664 -9.891 103.900 1.00 45.19 84 SER A CA 1
ATOM 653 C C . SER A 1 84 ? -25.636 -10.072 102.754 1.00 45.19 84 SER A C 1
ATOM 655 O O . SER A 1 84 ? -25.289 -9.835 101.598 1.00 45.19 84 SER A O 1
ATOM 657 N N . ASP A 1 85 ? -26.835 -10.534 103.107 1.00 51.12 85 ASP A N 1
ATOM 658 C CA . ASP A 1 85 ? -28.075 -10.400 102.344 1.00 51.12 85 ASP A CA 1
ATOM 659 C C . ASP A 1 85 ? -28.349 -8.910 102.054 1.00 51.12 85 ASP A C 1
ATOM 661 O O . ASP A 1 85 ? -29.263 -8.291 102.589 1.00 51.12 85 ASP A O 1
ATOM 665 N N . ASP A 1 86 ? -27.518 -8.320 101.203 1.00 47.94 86 ASP A N 1
ATOM 666 C CA . ASP A 1 86 ? -27.870 -7.171 100.375 1.00 47.94 86 ASP A CA 1
ATOM 667 C C . ASP A 1 86 ? -27.915 -7.658 98.921 1.00 47.94 86 ASP A C 1
ATOM 669 O O . ASP A 1 86 ? -27.323 -7.100 97.994 1.00 47.94 86 ASP A O 1
ATOM 673 N N . SER A 1 87 ? -28.594 -8.798 98.746 1.00 49.94 87 SER A N 1
ATOM 674 C CA . SER A 1 87 ? -29.160 -9.211 97.471 1.00 49.94 87 SER A CA 1
ATOM 675 C C . SER A 1 87 ? -30.205 -8.167 97.107 1.00 49.94 87 SER A C 1
ATOM 677 O O . SER A 1 87 ? -31.390 -8.320 97.398 1.00 49.94 87 SER A O 1
ATOM 679 N N . SER A 1 88 ? -29.747 -7.076 96.496 1.00 51.53 88 SER A N 1
ATOM 680 C CA . SER A 1 88 ? -30.603 -6.265 95.645 1.00 51.53 88 SER A CA 1
ATOM 681 C C . SER A 1 88 ? -31.152 -7.200 94.576 1.00 51.53 88 SER A C 1
ATOM 683 O O . SER A 1 88 ? -30.463 -7.601 93.640 1.00 51.53 88 SER A O 1
ATOM 685 N N . GLU A 1 89 ? -32.384 -7.631 94.816 1.00 54.22 89 GLU A N 1
ATOM 686 C CA . GLU A 1 89 ? -33.321 -8.191 93.862 1.00 54.22 89 GLU A CA 1
ATOM 687 C C . GLU A 1 89 ? -33.278 -7.283 92.627 1.00 54.22 89 GLU A C 1
ATOM 689 O O . GLU A 1 89 ? -33.923 -6.237 92.570 1.00 54.22 89 GLU A O 1
ATOM 694 N N . MET A 1 90 ? -32.376 -7.597 91.689 1.00 62.75 90 MET A N 1
ATOM 695 C CA . MET A 1 90 ? -32.378 -6.998 90.365 1.00 62.75 90 MET A CA 1
ATOM 696 C C . MET A 1 90 ? -33.767 -7.280 89.834 1.00 62.75 90 MET A C 1
ATOM 698 O O . MET A 1 90 ? -34.106 -8.445 89.635 1.00 62.75 90 MET A O 1
ATOM 702 N N . ASP A 1 91 ? -34.543 -6.217 89.672 1.00 77.19 91 ASP A N 1
ATOM 703 C CA . ASP A 1 91 ? -35.891 -6.271 89.142 1.00 77.19 91 ASP A CA 1
ATOM 704 C C . ASP A 1 91 ? -35.896 -7.190 87.910 1.00 77.19 91 ASP A C 1
ATOM 706 O O . ASP A 1 91 ? -35.236 -6.910 86.899 1.00 77.19 91 ASP A O 1
ATOM 710 N N . GLU A 1 92 ? -36.543 -8.354 88.031 1.00 82.25 92 GLU A N 1
ATOM 711 C CA . GLU A 1 92 ? -36.598 -9.357 86.963 1.00 82.25 92 GLU A CA 1
ATOM 712 C C . GLU A 1 92 ? -37.179 -8.732 85.687 1.00 82.25 92 GLU A C 1
ATOM 714 O O . GLU A 1 92 ? -36.752 -9.061 84.574 1.00 82.25 92 GLU A O 1
ATOM 719 N N . GLU A 1 93 ? -38.061 -7.745 85.866 1.00 85.88 93 GLU A N 1
ATOM 720 C CA . GLU A 1 93 ? -38.657 -6.929 84.818 1.00 85.88 93 GLU A CA 1
ATOM 721 C C . GLU A 1 93 ? -37.598 -6.082 84.090 1.00 85.88 93 GLU A C 1
ATOM 723 O O . GLU A 1 93 ? -37.592 -6.010 82.858 1.00 85.88 93 GLU A O 1
ATOM 728 N N . GLU A 1 94 ? -36.611 -5.519 84.798 1.00 89.75 94 GLU A N 1
ATOM 729 C CA . GLU A 1 94 ? -35.496 -4.805 84.166 1.00 89.75 94 GLU A CA 1
ATOM 730 C C . GLU A 1 94 ? -34.545 -5.755 83.412 1.00 89.75 94 GLU A C 1
ATOM 732 O O . GLU A 1 94 ? -34.047 -5.414 82.330 1.00 89.75 94 GLU A O 1
ATOM 737 N N . CYS A 1 95 ? -34.321 -6.971 83.917 1.00 88.75 95 CYS A N 1
ATOM 738 C CA . CYS A 1 95 ? -33.557 -7.994 83.194 1.00 88.75 95 CYS A CA 1
ATOM 739 C C . CYS A 1 95 ? -34.271 -8.463 81.912 1.00 88.75 95 CYS A C 1
ATOM 741 O O . CYS A 1 95 ? -33.626 -8.680 80.880 1.00 88.75 95 CYS A O 1
ATOM 743 N N . GLU A 1 96 ? -35.595 -8.622 81.940 1.00 91.44 96 GLU A N 1
ATOM 744 C CA . GLU A 1 96 ? -36.402 -8.911 80.746 1.00 91.44 96 GLU A CA 1
ATOM 745 C C . GLU A 1 96 ? -36.436 -7.744 79.761 1.00 91.44 96 GLU A C 1
ATOM 747 O O . GLU A 1 96 ? -36.286 -7.964 78.554 1.00 91.44 96 GLU A O 1
ATOM 752 N N . ARG A 1 97 ? -36.516 -6.504 80.255 1.00 94.25 97 ARG A N 1
ATOM 753 C CA . ARG A 1 97 ? -36.428 -5.297 79.426 1.00 94.25 97 ARG A CA 1
ATOM 754 C C . ARG A 1 97 ? -35.101 -5.237 78.666 1.00 94.25 97 ARG A C 1
ATOM 756 O O . ARG A 1 97 ? -35.106 -5.095 77.447 1.00 94.25 97 ARG A O 1
ATOM 763 N N . ARG A 1 98 ? -33.964 -5.443 79.345 1.00 93.94 98 ARG A N 1
ATOM 764 C CA . ARG A 1 98 ? -32.633 -5.457 78.699 1.00 93.94 98 ARG A CA 1
ATOM 765 C C . ARG A 1 98 ? -32.478 -6.580 77.669 1.00 93.94 98 ARG A C 1
ATOM 767 O O . ARG A 1 98 ? -31.856 -6.372 76.629 1.00 93.94 98 ARG A O 1
ATOM 774 N N . ARG A 1 99 ? -33.039 -7.768 77.932 1.00 95.00 99 ARG A N 1
ATOM 775 C CA . ARG A 1 99 ? -33.049 -8.881 76.961 1.00 95.00 99 ARG A CA 1
ATOM 776 C C . ARG A 1 99 ? -33.877 -8.549 75.723 1.00 95.00 99 ARG A C 1
ATOM 778 O O . ARG A 1 99 ? -33.441 -8.847 74.613 1.00 95.00 99 ARG A O 1
ATOM 785 N N . SER A 1 100 ? -35.029 -7.915 75.915 1.00 95.12 100 SER A N 1
ATOM 786 C CA . SER A 1 100 ? -35.910 -7.487 74.825 1.00 95.12 100 SER A CA 1
ATOM 787 C C . SER A 1 100 ? -35.238 -6.420 73.957 1.00 95.12 100 SER A C 1
ATOM 789 O O . SER A 1 100 ? -35.166 -6.591 72.747 1.00 95.12 100 SER A O 1
ATOM 791 N N . GLU A 1 101 ? -34.615 -5.408 74.566 1.00 95.88 101 GLU A N 1
ATOM 792 C CA . GLU A 1 101 ? -33.845 -4.376 73.851 1.00 95.88 101 GLU A CA 1
ATOM 793 C C . GLU A 1 101 ? -32.655 -4.965 73.073 1.00 95.88 101 GLU A C 1
ATOM 795 O O . GLU A 1 101 ? -32.366 -4.559 71.949 1.00 95.88 101 GLU A O 1
ATOM 800 N N . CYS A 1 102 ? -31.957 -5.957 73.637 1.00 96.25 102 CYS A N 1
ATOM 801 C CA . CYS A 1 102 ? -30.884 -6.659 72.931 1.00 96.25 102 CYS A CA 1
ATOM 802 C C . CYS A 1 102 ? -31.408 -7.434 71.709 1.00 96.25 102 CYS A C 1
ATOM 804 O O . CYS A 1 102 ? -30.793 -7.380 70.643 1.00 96.25 102 CYS A O 1
ATOM 806 N N . MET A 1 103 ? -32.555 -8.109 71.841 1.00 96.75 103 MET A N 1
ATOM 807 C CA . MET A 1 103 ? -33.210 -8.795 70.724 1.00 96.75 103 MET A CA 1
ATOM 808 C C . MET A 1 103 ? -33.696 -7.821 69.647 1.00 96.75 103 MET A C 1
ATOM 810 O O . MET A 1 103 ? -33.489 -8.090 68.467 1.00 96.75 103 MET A O 1
ATOM 814 N N . GLU A 1 104 ? -34.280 -6.684 70.022 1.00 97.25 104 GLU A N 1
ATOM 815 C CA . GLU A 1 104 ? -34.680 -5.633 69.078 1.00 97.25 104 GLU A CA 1
ATOM 816 C C . GLU A 1 104 ? -33.476 -5.100 68.294 1.00 97.25 104 GLU A C 1
ATOM 818 O O . GLU A 1 104 ? -33.515 -5.057 67.066 1.00 97.25 104 GLU A O 1
ATOM 823 N N . ASN A 1 105 ? -32.359 -4.817 68.974 1.00 97.12 105 ASN A N 1
ATOM 824 C CA . ASN A 1 105 ? -31.121 -4.395 68.316 1.00 97.12 105 ASN A CA 1
ATOM 825 C C . ASN A 1 105 ? -30.584 -5.453 67.333 1.00 97.12 105 ASN A C 1
ATOM 827 O O . ASN A 1 105 ? -30.126 -5.105 66.247 1.00 97.12 105 ASN A O 1
ATOM 831 N N . LEU A 1 106 ? -30.644 -6.744 67.683 1.00 97.06 106 LEU A N 1
ATOM 832 C CA . LEU A 1 106 ? -30.264 -7.844 66.785 1.00 97.06 106 LEU A CA 1
ATOM 833 C C . LEU A 1 106 ? -31.171 -7.917 65.550 1.00 97.06 106 LEU A C 1
ATOM 835 O O . LEU A 1 106 ? -30.677 -8.084 64.435 1.00 97.06 106 LEU A O 1
ATOM 839 N N . ILE A 1 107 ? -32.482 -7.758 65.736 1.00 97.56 107 ILE A N 1
ATOM 840 C CA . ILE A 1 107 ? -33.460 -7.732 64.639 1.00 97.56 107 ILE A CA 1
ATOM 841 C C . ILE A 1 107 ? -33.195 -6.537 63.716 1.00 97.56 107 ILE A C 1
ATOM 843 O O . ILE A 1 107 ? -33.204 -6.683 62.491 1.00 97.56 107 ILE A O 1
ATOM 847 N N . ASP A 1 108 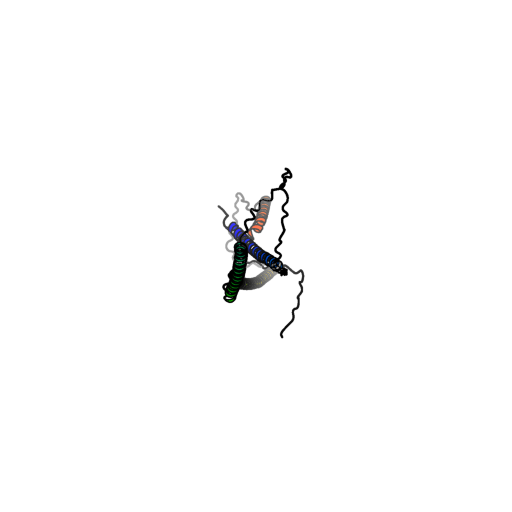? -32.910 -5.368 64.285 1.00 97.94 108 ASP A N 1
ATOM 848 C CA . ASP A 1 108 ? -32.592 -4.163 63.525 1.00 97.94 108 ASP A CA 1
ATOM 849 C C . ASP A 1 108 ? -31.278 -4.298 62.750 1.00 97.94 108 ASP A C 1
ATOM 851 O O . ASP A 1 108 ? -31.203 -3.876 61.592 1.00 97.94 108 ASP A O 1
ATOM 855 N N . LEU A 1 109 ? -30.257 -4.925 63.341 1.00 97.94 109 LEU A N 1
ATOM 856 C CA . LEU A 1 109 ? -29.000 -5.233 62.657 1.00 97.94 109 LEU A CA 1
ATOM 857 C C . LEU A 1 109 ? -29.221 -6.198 61.487 1.00 97.94 109 LEU A C 1
ATOM 859 O O . LEU A 1 109 ? -28.775 -5.911 60.377 1.00 97.94 109 LEU A O 1
ATOM 863 N N . GLU A 1 110 ? -29.955 -7.294 61.684 1.00 97.94 110 GLU A N 1
ATOM 864 C CA . GLU A 1 110 ? -30.264 -8.256 60.613 1.00 97.94 110 GLU A CA 1
ATOM 865 C C . GLU A 1 110 ? -31.041 -7.591 59.464 1.00 97.94 110 GLU A C 1
ATOM 867 O O . GLU A 1 110 ? -30.766 -7.798 58.275 1.00 97.94 110 GLU A O 1
ATOM 872 N N . ARG A 1 111 ? -31.979 -6.701 59.802 1.00 98.31 111 ARG A N 1
ATOM 873 C CA . ARG A 1 111 ? -32.707 -5.894 58.820 1.00 98.31 111 ARG A CA 1
ATOM 874 C C . ARG A 1 111 ? -31.776 -4.956 58.043 1.00 98.31 111 ARG A C 1
ATOM 876 O O . ARG A 1 111 ? -31.933 -4.791 56.835 1.00 98.31 111 ARG A O 1
ATOM 883 N N . GLN A 1 112 ? -30.802 -4.331 58.698 1.00 98.25 112 GLN A N 1
ATOM 884 C CA . GLN A 1 112 ? -29.819 -3.488 58.011 1.00 98.25 112 GLN A CA 1
ATOM 885 C C . GLN A 1 112 ? -28.907 -4.313 57.094 1.00 98.25 112 GLN A C 1
ATOM 887 O O . GLN A 1 112 ? -28.676 -3.913 55.952 1.00 98.25 112 GLN A O 1
ATOM 892 N N . PHE A 1 113 ? -28.450 -5.486 57.542 1.00 98.38 113 PHE A N 1
ATOM 893 C CA . PHE A 1 113 ? -27.642 -6.400 56.732 1.00 98.38 113 PHE A CA 1
ATOM 894 C C . PHE A 1 113 ? -28.380 -6.880 55.483 1.00 98.38 113 PHE A C 1
ATOM 896 O O . PHE A 1 113 ? -27.810 -6.883 54.391 1.00 98.38 113 PHE A O 1
ATOM 903 N N . THR A 1 114 ? -29.652 -7.255 55.614 1.00 98.19 114 THR A N 1
ATOM 904 C CA . THR A 1 114 ? -30.480 -7.664 54.469 1.00 98.19 114 THR A CA 1
ATOM 905 C C . THR A 1 114 ? -30.674 -6.521 53.471 1.00 98.19 114 THR A C 1
ATOM 907 O O . THR A 1 114 ? -30.461 -6.725 52.275 1.00 98.19 114 THR A O 1
ATOM 910 N N . LEU A 1 115 ? -30.969 -5.303 53.936 1.00 98.25 115 LEU A N 1
ATOM 911 C CA . LEU A 1 115 ? -31.090 -4.127 53.065 1.00 98.25 115 LEU A CA 1
ATOM 912 C C . LEU A 1 115 ? -29.784 -3.799 52.328 1.00 98.25 115 LEU A C 1
ATOM 914 O O . LEU A 1 115 ? -29.810 -3.554 51.120 1.00 98.25 115 LEU A O 1
ATOM 918 N N . LEU A 1 116 ? -28.647 -3.828 53.029 1.00 98.38 116 LEU A N 1
ATOM 919 C CA . LEU A 1 116 ? -27.327 -3.590 52.436 1.00 98.38 116 LEU A CA 1
ATOM 920 C C . LEU A 1 116 ? -26.988 -4.639 51.375 1.00 98.38 116 LEU A C 1
ATOM 922 O O . LEU A 1 116 ? -26.537 -4.295 50.282 1.00 98.38 116 LEU A O 1
ATOM 926 N N . ARG A 1 117 ? -27.258 -5.913 51.668 1.00 98.12 117 ARG A N 1
ATOM 927 C CA . ARG A 1 117 ? -27.052 -7.027 50.738 1.00 98.12 117 ARG A CA 1
ATOM 928 C C . ARG A 1 117 ? -27.882 -6.852 49.468 1.00 98.12 117 ARG A C 1
ATOM 930 O O . ARG A 1 117 ? -27.358 -6.949 48.361 1.00 98.12 117 ARG A O 1
ATOM 937 N N . GLU A 1 118 ? -29.170 -6.548 49.612 1.00 98.25 118 GLU A N 1
ATOM 938 C CA . GLU A 1 118 ? -30.046 -6.287 48.468 1.00 98.25 118 GLU A CA 1
ATOM 939 C C . GLU A 1 118 ? -29.588 -5.077 47.653 1.00 98.25 118 GLU A C 1
ATOM 941 O O . GLU A 1 118 ? -29.645 -5.103 46.423 1.00 98.25 118 GLU A O 1
ATOM 946 N N . GLN A 1 119 ? -29.135 -4.011 48.315 1.00 98.38 119 GLN A N 1
ATOM 947 C CA . GLN A 1 119 ? -28.620 -2.833 47.632 1.00 98.38 119 GLN A CA 1
ATOM 948 C C . GLN A 1 119 ? -27.368 -3.163 46.812 1.00 98.38 119 GLN A C 1
ATOM 950 O O . GLN A 1 119 ? -27.315 -2.801 45.637 1.00 98.38 119 GLN A O 1
ATOM 955 N N . LEU A 1 120 ? -26.424 -3.923 47.374 1.00 98.38 120 LEU A N 1
ATOM 956 C CA . LEU A 1 120 ? -25.222 -4.364 46.667 1.00 98.38 120 LEU A CA 1
ATOM 957 C C . LEU A 1 120 ? -25.569 -5.174 45.407 1.00 98.38 120 LEU A C 1
ATOM 959 O O . LEU A 1 120 ? -25.017 -4.921 44.333 1.00 98.38 120 LEU A O 1
ATOM 963 N N . TYR A 1 121 ? -26.525 -6.105 45.502 1.00 98.50 121 TYR A N 1
ATOM 964 C CA . TYR A 1 121 ? -26.980 -6.873 44.340 1.00 98.50 121 TYR A CA 1
ATOM 965 C C . TYR A 1 121 ? -27.654 -5.991 43.286 1.00 98.50 121 TYR A C 1
ATOM 967 O O . TYR A 1 121 ? -27.350 -6.125 42.100 1.00 98.50 121 TYR A O 1
ATOM 975 N N . ARG A 1 122 ? -28.531 -5.062 43.689 1.00 98.50 122 ARG A N 1
ATOM 976 C CA . ARG A 1 122 ? -29.170 -4.117 42.755 1.00 98.50 122 ARG A CA 1
ATOM 977 C C . ARG A 1 122 ? -28.134 -3.252 42.042 1.00 98.50 122 ARG A C 1
ATOM 979 O O . ARG A 1 122 ? -28.206 -3.102 40.822 1.00 98.50 122 ARG A O 1
ATOM 986 N N . GLU A 1 123 ? -27.161 -2.712 42.771 1.00 98.50 123 GLU A N 1
ATOM 987 C CA . GLU A 1 123 ? -26.069 -1.923 42.197 1.00 98.50 123 GLU A CA 1
ATOM 988 C C . GLU A 1 123 ? -25.244 -2.758 41.216 1.00 98.50 123 GLU A C 1
ATOM 990 O O . GLU A 1 123 ? -24.964 -2.305 40.104 1.00 98.50 123 GLU A O 1
ATOM 995 N N . ARG A 1 124 ? -24.920 -4.008 41.572 1.00 98.50 124 ARG A N 1
ATOM 996 C CA . ARG A 1 124 ? -24.160 -4.904 40.698 1.00 98.50 124 ARG A CA 1
ATOM 997 C C . ARG A 1 124 ? -24.906 -5.242 39.410 1.00 98.50 124 ARG A C 1
ATOM 999 O O . ARG A 1 124 ? -24.306 -5.174 38.339 1.00 98.50 124 ARG A O 1
ATOM 1006 N N . ILE A 1 125 ? -26.195 -5.567 39.500 1.00 98.50 125 ILE A N 1
ATOM 1007 C CA . ILE A 1 125 ? -27.049 -5.815 38.329 1.00 98.50 125 ILE A CA 1
ATOM 1008 C C . ILE A 1 125 ? -27.074 -4.571 37.441 1.00 98.50 125 ILE A C 1
ATOM 1010 O O . ILE A 1 125 ? -26.807 -4.663 36.247 1.00 98.50 125 ILE A O 1
ATOM 1014 N N . THR A 1 126 ? -27.269 -3.393 38.037 1.00 98.50 126 THR A N 1
ATOM 1015 C CA . THR A 1 126 ? -27.306 -2.125 37.298 1.00 98.50 126 THR A CA 1
ATOM 1016 C C . THR A 1 126 ? -25.991 -1.859 36.559 1.00 98.50 126 THR A C 1
ATOM 1018 O O . THR A 1 126 ? -26.019 -1.469 35.397 1.00 98.50 126 THR A O 1
ATOM 1021 N N . GLN A 1 127 ? -24.834 -2.111 37.183 1.00 98.19 127 GLN A N 1
ATOM 1022 C CA . GLN A 1 127 ? -23.522 -1.982 36.528 1.00 98.19 127 GLN A CA 1
ATOM 1023 C C . GLN A 1 127 ? -23.351 -2.935 35.335 1.00 98.19 127 GLN A C 1
ATOM 1025 O O . GLN A 1 127 ? -22.697 -2.593 34.349 1.00 98.19 127 GLN A O 1
ATOM 1030 N N . VAL A 1 128 ? -23.889 -4.152 35.427 1.00 97.88 128 VAL A N 1
ATOM 1031 C CA . VAL A 1 128 ? -23.835 -5.122 34.325 1.00 97.88 128 VAL A CA 1
ATOM 1032 C C . VAL A 1 128 ? -24.780 -4.701 33.202 1.00 97.88 128 VAL A C 1
ATOM 1034 O O . VAL A 1 128 ? -24.381 -4.702 32.037 1.00 97.88 128 VAL A O 1
ATOM 1037 N N . ASP A 1 129 ? -25.994 -4.274 33.539 1.00 97.88 129 ASP A N 1
ATOM 1038 C CA . ASP A 1 129 ? -26.990 -3.818 32.572 1.00 97.88 129 ASP A CA 1
ATOM 1039 C C . ASP A 1 129 ? -26.534 -2.564 31.816 1.00 97.88 129 ASP A C 1
ATOM 1041 O O . ASP A 1 129 ? -26.743 -2.467 30.602 1.00 97.88 129 ASP A O 1
ATOM 1045 N N . THR A 1 130 ? -25.855 -1.621 32.481 1.00 97.31 130 THR A N 1
ATOM 1046 C CA . THR A 1 130 ? -25.277 -0.444 31.812 1.00 97.31 130 THR A CA 1
ATOM 1047 C C . THR A 1 130 ? -24.185 -0.844 30.827 1.00 97.31 130 THR A C 1
ATOM 1049 O O . THR A 1 130 ? -24.261 -0.447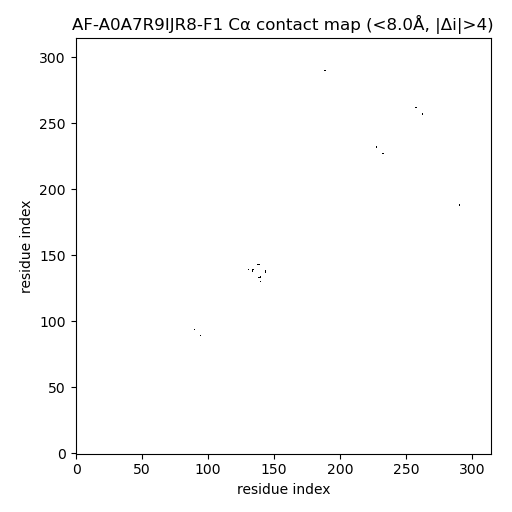 29.663 1.00 97.31 130 THR A O 1
ATOM 1052 N N . LYS A 1 131 ? -23.235 -1.701 31.226 1.00 96.25 131 LYS A N 1
ATOM 1053 C CA . LYS A 1 131 ? -22.194 -2.219 30.320 1.00 96.25 131 LYS A CA 1
ATOM 1054 C C . LYS A 1 131 ? -22.786 -2.997 29.142 1.00 96.25 131 LYS A C 1
ATOM 1056 O O . LYS A 1 131 ? -22.372 -2.803 28.001 1.00 96.25 131 LYS A O 1
ATOM 1061 N N . LEU A 1 132 ? -23.795 -3.838 29.379 1.00 96.81 132 LEU A N 1
ATOM 1062 C CA . LEU A 1 132 ? -24.505 -4.547 28.309 1.00 96.81 132 LEU A CA 1
ATOM 1063 C C . LEU A 1 132 ? -25.205 -3.578 27.352 1.00 96.81 132 LEU A C 1
ATOM 1065 O O . LEU A 1 132 ? -25.176 -3.786 26.139 1.00 96.81 132 LEU A O 1
ATOM 1069 N N . SER A 1 133 ? -25.818 -2.515 27.871 1.00 97.50 133 SER A N 1
ATOM 1070 C CA . SER A 1 133 ? -26.437 -1.462 27.062 1.00 97.50 133 SER A CA 1
ATOM 1071 C C . SER A 1 133 ? -25.406 -0.702 26.219 1.00 97.50 133 SER A C 1
ATOM 1073 O O . SER A 1 133 ? -25.637 -0.445 25.035 1.00 97.50 133 SER A O 1
ATOM 1075 N N . GLU A 1 134 ? -24.232 -0.392 26.771 1.00 96.88 134 GLU A N 1
ATOM 1076 C CA . GLU A 1 134 ? -23.119 0.220 26.035 1.00 96.88 134 GLU A CA 1
ATOM 1077 C C . GLU A 1 134 ? -22.623 -0.677 24.899 1.00 96.88 134 GLU A C 1
ATOM 1079 O O . GLU A 1 134 ? -22.471 -0.203 23.773 1.00 96.88 134 GLU A O 1
ATOM 1084 N N . VAL A 1 135 ? -22.454 -1.978 25.148 1.00 95.75 135 VAL A N 1
ATOM 1085 C CA . VAL A 1 135 ? -22.066 -2.950 24.113 1.00 95.75 135 VAL A CA 1
ATOM 1086 C C . VAL A 1 135 ? -23.146 -3.064 23.035 1.00 95.75 135 VAL A C 1
ATOM 1088 O O . VAL A 1 135 ? -22.843 -2.944 21.851 1.00 95.75 135 VAL A O 1
ATOM 1091 N N . ARG A 1 136 ? -24.421 -3.225 23.419 1.00 95.31 136 ARG A N 1
ATOM 1092 C CA . ARG A 1 136 ? -25.552 -3.321 22.474 1.00 95.31 136 ARG A CA 1
ATOM 1093 C C . ARG A 1 136 ? -25.735 -2.057 21.639 1.00 95.31 136 ARG A C 1
ATOM 1095 O O . ARG A 1 136 ? -26.107 -2.148 20.475 1.00 95.31 136 ARG A O 1
ATOM 1102 N N . SER A 1 137 ? -25.474 -0.888 22.223 1.00 96.06 137 SER A N 1
ATOM 1103 C CA . SER A 1 137 ? -25.504 0.397 21.513 1.00 96.06 137 SER A CA 1
ATOM 1104 C C . SER A 1 137 ? -24.217 0.696 20.736 1.00 96.06 137 SER A C 1
ATOM 1106 O O . SER A 1 137 ? -24.141 1.737 20.089 1.00 96.06 137 SER A O 1
ATOM 1108 N N . GLY A 1 138 ? -23.214 -0.190 20.783 1.00 92.69 138 GLY A N 1
ATOM 1109 C CA . GLY A 1 138 ? -21.934 -0.011 20.096 1.00 92.69 138 GLY A CA 1
ATOM 1110 C C . GLY A 1 138 ? -21.089 1.139 20.651 1.00 92.69 138 GLY A C 1
ATOM 1111 O O . GLY A 1 138 ? -20.238 1.663 19.943 1.00 92.69 138 GLY A O 1
ATOM 1112 N N . ARG A 1 139 ? -21.335 1.561 21.895 1.00 93.50 139 ARG A N 1
ATOM 1113 C CA . ARG A 1 139 ? -20.627 2.660 22.575 1.00 93.50 139 ARG A CA 1
ATOM 1114 C C . ARG A 1 139 ? -19.568 2.181 23.564 1.00 93.50 139 ARG A C 1
ATOM 1116 O O . ARG A 1 139 ? -18.917 3.003 24.198 1.00 93.50 139 ARG A O 1
ATOM 1123 N N . ALA A 1 140 ? -19.402 0.869 23.708 1.00 94.94 140 ALA A N 1
ATOM 1124 C CA . ALA A 1 140 ? -18.394 0.287 24.582 1.00 94.94 140 ALA A CA 1
ATOM 1125 C C . ALA A 1 140 ? -16.979 0.671 24.110 1.00 94.94 140 ALA A C 1
ATOM 1127 O O . ALA A 1 140 ? -16.492 0.195 23.081 1.00 94.94 140 ALA A O 1
ATOM 1128 N N . GLN A 1 141 ? -16.324 1.535 24.887 1.00 91.81 141 GLN A N 1
ATOM 1129 C CA . GLN A 1 141 ? -15.056 2.173 24.522 1.00 91.81 141 GLN A CA 1
ATOM 1130 C C . GLN A 1 141 ? -13.920 1.171 24.275 1.00 91.81 141 GLN A C 1
ATOM 1132 O O . GLN A 1 141 ? -13.079 1.393 23.405 1.00 91.81 141 GLN A O 1
ATOM 1137 N N . GLU A 1 142 ? -13.936 0.048 24.995 1.00 92.31 142 GLU A N 1
ATOM 1138 C CA . GLU A 1 142 ? -12.952 -1.036 24.887 1.00 92.31 142 GLU A CA 1
ATOM 1139 C C . GLU A 1 142 ? -12.869 -1.625 23.466 1.00 92.31 142 GLU A C 1
ATOM 1141 O O . GLU A 1 142 ? -11.805 -2.073 23.046 1.00 92.31 142 GLU A O 1
ATOM 1146 N N . TYR A 1 143 ? -13.961 -1.567 22.693 1.00 94.62 143 TYR A N 1
ATOM 1147 C CA . TYR A 1 143 ? -14.010 -2.060 21.312 1.00 94.62 143 TYR A CA 1
ATOM 1148 C C . TYR A 1 143 ? -13.833 -0.958 20.263 1.00 94.62 143 TYR A C 1
ATOM 1150 O O . TYR A 1 143 ? -13.368 -1.234 19.156 1.00 94.62 143 TYR A O 1
ATOM 1158 N N . LEU A 1 144 ? -14.177 0.289 20.596 1.00 95.94 144 LEU A N 1
ATOM 1159 C CA . LEU A 1 144 ? -14.117 1.410 19.655 1.00 95.94 144 LEU A CA 1
ATOM 1160 C C . LEU A 1 144 ? -12.684 1.735 19.225 1.00 95.94 144 LEU A C 1
ATOM 1162 O O . LEU A 1 144 ? -12.434 1.923 18.037 1.00 95.94 144 LEU A O 1
ATOM 1166 N N . GLN A 1 145 ? -11.736 1.748 20.162 1.00 94.81 145 GLN A N 1
ATOM 1167 C CA . GLN A 1 145 ? -10.340 2.056 19.842 1.00 94.81 145 GLN A CA 1
ATOM 1168 C C . GLN A 1 145 ? -9.695 0.988 18.927 1.00 94.81 145 GLN A C 1
ATOM 1170 O O . GLN A 1 145 ? -9.112 1.368 17.907 1.00 94.81 145 GLN A O 1
ATOM 1175 N N . PRO A 1 146 ? -9.814 -0.331 19.196 1.00 97.06 146 PRO A N 1
ATOM 1176 C CA . PRO A 1 146 ? -9.378 -1.359 18.246 1.00 97.06 146 PRO A CA 1
ATOM 1177 C C . PRO A 1 146 ? -10.073 -1.272 16.881 1.00 97.06 146 PRO A C 1
ATOM 1179 O O . PRO A 1 146 ? -9.439 -1.506 15.851 1.00 97.06 146 PRO A O 1
ATOM 1182 N N . LEU A 1 147 ? -11.364 -0.918 16.852 1.00 96.50 147 LEU A N 1
ATOM 1183 C CA . LEU A 1 147 ? -12.117 -0.762 15.608 1.00 96.50 147 LEU A CA 1
ATOM 1184 C C . LEU A 1 147 ? -11.576 0.393 14.753 1.00 96.50 147 LEU A C 1
ATOM 1186 O O . LEU A 1 147 ? -11.364 0.208 13.556 1.00 96.50 147 LEU A O 1
ATOM 1190 N N . GLU A 1 148 ? -11.313 1.553 15.352 1.00 97.00 148 GLU A N 1
ATOM 1191 C CA . GLU A 1 148 ? -10.731 2.710 14.662 1.00 97.00 148 GLU A CA 1
ATOM 1192 C C . GLU A 1 148 ? -9.346 2.375 14.086 1.00 97.00 148 GLU A C 1
ATOM 1194 O O . GLU A 1 148 ? -9.067 2.636 12.915 1.00 97.00 148 GLU A O 1
ATOM 1199 N N . GLN A 1 149 ? -8.498 1.700 14.869 1.00 97.75 149 GLN A N 1
ATOM 1200 C CA . GLN A 1 149 ? -7.187 1.238 14.402 1.00 97.75 149 GLN A CA 1
ATOM 1201 C C . GLN A 1 149 ? -7.303 0.266 13.224 1.00 97.75 149 GLN A C 1
ATOM 1203 O O . GLN A 1 149 ? -6.519 0.333 12.274 1.00 97.75 149 GLN A O 1
ATOM 1208 N N . LEU A 1 150 ? -8.274 -0.649 13.262 1.00 98.12 150 LEU A N 1
ATOM 1209 C CA . LEU A 1 150 ? -8.513 -1.585 12.169 1.00 98.12 150 LEU A CA 1
ATOM 1210 C C . LEU A 1 150 ? -8.987 -0.864 10.900 1.00 98.12 150 LEU A C 1
ATOM 1212 O O . LEU A 1 150 ? -8.515 -1.180 9.805 1.00 98.12 150 LEU A O 1
ATOM 1216 N N . GLN A 1 151 ? -9.876 0.120 11.041 1.00 98.19 151 GLN A N 1
ATOM 1217 C CA . GLN A 1 151 ? -10.350 0.950 9.932 1.00 98.19 151 GLN A CA 1
ATOM 1218 C C . GLN A 1 151 ? -9.209 1.752 9.300 1.00 98.19 151 GLN A C 1
ATOM 1220 O O . GLN A 1 151 ? -9.077 1.769 8.073 1.00 98.19 151 GLN A O 1
ATOM 1225 N N . GLU A 1 152 ? -8.334 2.343 10.113 1.00 98.38 152 GLU A N 1
ATOM 1226 C CA . GLU A 1 152 ? -7.167 3.069 9.613 1.00 98.38 152 GLU A CA 1
ATOM 1227 C C . GLU A 1 152 ? -6.174 2.123 8.919 1.00 98.38 152 GLU A C 1
ATOM 1229 O O . GLU A 1 152 ? -5.712 2.391 7.810 1.00 98.38 152 GLU A O 1
ATOM 1234 N N . ASN A 1 153 ? -5.924 0.941 9.486 1.00 98.50 153 ASN A N 1
ATOM 1235 C CA . ASN A 1 153 ? -5.099 -0.081 8.840 1.00 98.50 153 ASN A CA 1
ATOM 1236 C C . ASN A 1 153 ? -5.667 -0.525 7.485 1.00 98.50 153 ASN A C 1
ATOM 1238 O O . ASN A 1 153 ? -4.910 -0.719 6.528 1.00 98.50 153 ASN A O 1
ATOM 1242 N N . MET A 1 154 ? -6.987 -0.686 7.380 1.00 98.38 154 MET A N 1
ATOM 1243 C CA . MET A 1 154 ? -7.657 -0.999 6.118 1.00 98.38 154 MET A CA 1
ATOM 1244 C C . MET A 1 154 ? -7.450 0.121 5.092 1.00 98.38 154 MET A C 1
ATOM 1246 O O . MET A 1 154 ? -7.107 -0.156 3.937 1.00 98.38 154 MET A O 1
ATOM 1250 N N . ARG A 1 155 ? -7.608 1.381 5.512 1.00 98.62 155 ARG A N 1
ATOM 1251 C CA . ARG A 1 155 ? -7.382 2.557 4.666 1.00 98.62 155 ARG A CA 1
ATOM 1252 C C . ARG A 1 155 ? -5.949 2.592 4.139 1.00 98.62 155 ARG A C 1
ATOM 1254 O O . ARG A 1 155 ? -5.757 2.618 2.924 1.00 98.62 155 ARG A O 1
ATOM 1261 N N . ILE A 1 156 ? -4.959 2.492 5.028 1.00 98.56 156 ILE A N 1
ATOM 1262 C CA . ILE A 1 156 ? -3.535 2.499 4.669 1.00 98.56 156 ILE A CA 1
ATOM 1263 C C . ILE A 1 156 ? -3.217 1.354 3.702 1.00 98.56 156 ILE A C 1
ATOM 1265 O O . ILE A 1 156 ? -2.555 1.561 2.686 1.00 98.56 156 ILE A O 1
ATOM 1269 N N . ARG A 1 157 ? -3.706 0.132 3.969 1.00 98.50 157 ARG A N 1
ATOM 1270 C CA . ARG A 1 157 ? -3.488 -1.019 3.072 1.00 98.50 157 ARG A CA 1
ATOM 1271 C C . ARG A 1 157 ? -4.054 -0.768 1.675 1.00 98.50 157 ARG A C 1
ATOM 1273 O O . ARG A 1 157 ? -3.406 -1.121 0.691 1.00 98.50 157 ARG A O 1
ATOM 1280 N N . THR A 1 158 ? -5.228 -0.149 1.591 1.00 98.56 158 THR A N 1
ATOM 1281 C CA . THR A 1 158 ? -5.882 0.177 0.317 1.00 98.56 158 THR A CA 1
ATOM 1282 C C . THR A 1 158 ? -5.094 1.233 -0.457 1.00 98.56 158 THR A C 1
ATOM 1284 O O . THR A 1 158 ? -4.850 1.066 -1.651 1.00 98.56 158 THR A O 1
ATOM 1287 N N . GLU A 1 159 ? -4.629 2.279 0.224 1.00 98.56 159 GLU A N 1
ATOM 1288 C CA . GLU A 1 159 ? -3.818 3.340 -0.377 1.00 98.56 159 GLU A CA 1
ATOM 1289 C C . GLU A 1 159 ? -2.476 2.806 -0.894 1.00 98.56 159 GLU A C 1
ATOM 1291 O O . GLU A 1 159 ? -2.128 3.002 -2.059 1.00 98.56 159 GLU A O 1
ATOM 1296 N N . VAL A 1 160 ? -1.763 2.032 -0.070 1.00 98.69 160 VAL A N 1
ATOM 1297 C CA . VAL A 1 160 ? -0.499 1.392 -0.461 1.00 98.69 160 VAL A CA 1
ATOM 1298 C C . VAL A 1 160 ? -0.698 0.463 -1.661 1.00 98.69 160 VAL A C 1
ATOM 1300 O O . VAL A 1 160 ? 0.122 0.464 -2.580 1.00 98.69 160 VAL A O 1
ATOM 1303 N N . ALA A 1 161 ? -1.786 -0.313 -1.693 1.00 98.38 161 ALA A N 1
ATOM 1304 C CA . ALA A 1 161 ? -2.105 -1.169 -2.833 1.00 98.38 161 ALA A CA 1
ATOM 1305 C C . ALA A 1 161 ? -2.370 -0.357 -4.115 1.00 98.38 161 ALA A C 1
ATOM 1307 O O . ALA A 1 161 ? -1.926 -0.760 -5.195 1.00 98.38 161 ALA A O 1
ATOM 1308 N N . GLY A 1 162 ? -3.040 0.796 -3.999 1.00 98.62 162 GLY A N 1
ATOM 1309 C CA . GLY A 1 162 ? -3.251 1.740 -5.099 1.00 98.62 162 GLY A CA 1
ATOM 1310 C C . GLY A 1 162 ? -1.934 2.270 -5.665 1.00 98.62 162 GLY A C 1
ATOM 1311 O O . GLY A 1 162 ? -1.657 2.104 -6.854 1.00 98.62 162 GLY A O 1
ATOM 1312 N N . ILE A 1 163 ? -1.069 2.793 -4.797 1.00 98.62 163 ILE A N 1
ATOM 1313 C CA . ILE A 1 163 ? 0.255 3.311 -5.170 1.00 98.62 163 ILE A CA 1
ATOM 1314 C C . ILE A 1 163 ? 1.115 2.211 -5.816 1.00 98.62 163 ILE A C 1
ATOM 1316 O O . ILE A 1 163 ? 1.740 2.415 -6.860 1.00 98.62 163 ILE A O 1
ATOM 1320 N N . LEU A 1 164 ? 1.121 1.002 -5.246 1.00 98.62 164 LEU A N 1
ATOM 1321 C CA . LEU A 1 164 ? 1.868 -0.130 -5.797 1.00 98.62 164 LEU A CA 1
ATOM 1322 C C . LEU A 1 164 ? 1.384 -0.507 -7.204 1.00 98.62 164 LEU A C 1
ATOM 1324 O O . LEU A 1 164 ? 2.196 -0.821 -8.080 1.00 98.62 164 LEU A O 1
ATOM 1328 N N . ARG A 1 165 ? 0.069 -0.471 -7.441 1.00 98.56 165 ARG A N 1
ATOM 1329 C CA . ARG A 1 165 ? -0.511 -0.700 -8.769 1.00 98.56 165 ARG A CA 1
ATOM 1330 C C . ARG A 1 165 ? -0.027 0.351 -9.768 1.00 98.56 165 ARG A C 1
ATOM 1332 O O . ARG A 1 165 ? 0.371 -0.021 -10.872 1.00 98.56 165 ARG A O 1
ATOM 1339 N N . GLU A 1 166 ? -0.020 1.626 -9.398 1.00 98.62 166 GLU A N 1
ATOM 1340 C CA . GLU A 1 166 ? 0.465 2.712 -10.259 1.00 98.62 166 GLU A CA 1
ATOM 1341 C C . GLU A 1 166 ? 1.945 2.548 -10.620 1.00 98.62 166 GLU A C 1
ATOM 1343 O O . GLU A 1 166 ? 2.314 2.651 -11.796 1.00 98.62 166 GLU A O 1
ATOM 1348 N N . PHE A 1 167 ? 2.791 2.201 -9.645 1.00 98.69 167 PHE A N 1
ATOM 1349 C CA . PHE A 1 167 ? 4.206 1.926 -9.901 1.00 98.69 167 PHE A CA 1
ATOM 1350 C C . PHE A 1 167 ? 4.409 0.734 -10.835 1.00 98.69 167 PHE A C 1
ATOM 1352 O O . PHE A 1 167 ? 5.242 0.802 -11.740 1.00 98.69 167 PHE A O 1
ATOM 1359 N N . ARG A 1 168 ? 3.633 -0.343 -10.670 1.00 98.50 168 ARG A N 1
ATOM 1360 C CA . ARG A 1 168 ? 3.691 -1.508 -11.567 1.00 98.50 168 ARG A CA 1
ATOM 1361 C C . ARG A 1 168 ? 3.291 -1.143 -12.993 1.00 98.50 168 ARG A C 1
ATOM 1363 O O . ARG A 1 168 ? 4.004 -1.502 -13.926 1.00 98.50 168 ARG A O 1
ATOM 1370 N N . LEU A 1 169 ? 2.207 -0.390 -13.169 1.00 98.69 169 LEU A N 1
ATOM 1371 C CA . LEU A 1 169 ? 1.779 0.082 -14.490 1.00 98.69 169 LEU A CA 1
ATOM 1372 C C . LEU A 1 169 ? 2.835 0.983 -15.138 1.00 98.69 169 LEU A C 1
ATOM 1374 O O . LEU A 1 169 ? 3.151 0.820 -16.314 1.00 98.69 169 LEU A O 1
ATOM 1378 N N . THR A 1 170 ? 3.427 1.887 -14.361 1.00 98.69 170 THR A N 1
ATOM 1379 C CA . THR A 1 170 ? 4.507 2.763 -14.832 1.00 98.69 170 THR A CA 1
ATOM 1380 C C . THR A 1 170 ? 5.748 1.958 -15.220 1.00 98.69 170 THR A C 1
ATOM 1382 O O . THR A 1 170 ? 6.357 2.220 -16.251 1.00 98.69 170 THR A O 1
ATOM 1385 N N . ASN A 1 171 ? 6.107 0.929 -14.448 1.00 98.69 171 ASN A N 1
ATOM 1386 C CA . ASN A 1 171 ? 7.218 0.039 -14.781 1.00 98.69 171 ASN A CA 1
ATOM 1387 C C . ASN A 1 171 ? 6.985 -0.706 -16.102 1.00 98.69 171 ASN A C 1
ATOM 1389 O O . ASN A 1 171 ? 7.901 -0.789 -16.916 1.00 98.69 171 ASN A O 1
ATOM 1393 N N . ILE A 1 172 ? 5.768 -1.212 -16.322 1.00 98.75 172 ILE A N 1
ATOM 1394 C CA . ILE A 1 172 ? 5.396 -1.888 -17.570 1.00 98.75 172 ILE A CA 1
ATOM 1395 C C . ILE A 1 172 ? 5.504 -0.920 -18.753 1.00 98.75 172 ILE A C 1
ATOM 1397 O O . ILE A 1 172 ? 6.125 -1.271 -19.753 1.00 98.75 172 ILE A O 1
ATOM 1401 N N . ARG A 1 173 ? 4.977 0.306 -18.627 1.00 98.69 173 ARG A N 1
ATOM 1402 C CA . ARG A 1 173 ? 5.099 1.341 -19.671 1.00 98.69 173 ARG A CA 1
ATOM 1403 C C . ARG A 1 173 ? 6.557 1.657 -19.989 1.00 98.69 173 ARG A C 1
ATOM 1405 O O . ARG A 1 173 ? 6.945 1.594 -21.145 1.00 98.69 173 ARG A O 1
ATOM 1412 N N . ASN A 1 174 ? 7.382 1.879 -18.968 1.00 98.62 174 ASN A N 1
ATOM 1413 C CA . ASN A 1 174 ? 8.804 2.164 -19.159 1.00 98.62 174 ASN A CA 1
ATOM 1414 C C . ASN A 1 174 ? 9.544 1.016 -19.865 1.00 98.62 174 ASN A C 1
ATOM 1416 O O . ASN A 1 174 ? 10.422 1.268 -20.684 1.00 98.62 174 ASN A O 1
ATOM 1420 N N . LYS A 1 175 ? 9.217 -0.246 -19.546 1.00 98.69 175 LYS A N 1
ATOM 1421 C CA . LYS A 1 175 ? 9.787 -1.417 -20.232 1.00 98.69 175 LYS A CA 1
ATOM 1422 C C . LYS A 1 175 ? 9.362 -1.465 -21.693 1.00 98.69 175 LYS A C 1
ATOM 1424 O O . LYS A 1 175 ? 10.203 -1.685 -22.553 1.00 98.69 175 LYS A O 1
ATOM 1429 N N . PHE A 1 176 ? 8.079 -1.234 -21.954 1.00 98.75 176 PHE A N 1
ATOM 1430 C CA . PHE A 1 176 ? 7.541 -1.186 -23.307 1.00 98.75 176 PHE A CA 1
ATOM 1431 C C . PHE A 1 176 ? 8.215 -0.089 -24.145 1.00 98.75 176 PHE A C 1
ATOM 1433 O O . PHE A 1 176 ? 8.722 -0.377 -25.222 1.00 98.75 176 PHE A O 1
ATOM 1440 N N . GLU A 1 177 ? 8.299 1.137 -23.625 1.00 98.75 177 GLU A N 1
ATOM 1441 C CA . GLU A 1 177 ? 8.939 2.266 -24.315 1.00 98.75 177 GLU A CA 1
ATOM 1442 C C . GLU A 1 177 ? 10.429 2.012 -24.583 1.00 98.75 177 GLU A C 1
ATOM 1444 O O . GLU A 1 177 ? 10.935 2.331 -25.660 1.00 98.75 177 GLU A O 1
ATOM 1449 N N . ALA A 1 178 ? 11.138 1.406 -23.625 1.00 98.50 178 ALA A N 1
ATOM 1450 C CA . ALA A 1 178 ? 12.541 1.044 -23.796 1.00 98.50 178 ALA A CA 1
ATOM 1451 C C . ALA A 1 178 ? 12.735 -0.021 -24.887 1.00 98.50 178 ALA A C 1
ATOM 1453 O O . ALA A 1 178 ? 13.640 0.112 -25.710 1.00 98.50 178 ALA A O 1
ATOM 1454 N N . GLU A 1 179 ? 11.880 -1.045 -24.917 1.00 98.56 179 GLU A N 1
ATOM 1455 C CA . GLU A 1 179 ? 11.919 -2.106 -25.929 1.00 98.56 179 GLU A CA 1
ATOM 1456 C C . GLU A 1 179 ? 11.577 -1.567 -27.325 1.00 98.56 179 GLU A C 1
ATOM 1458 O O . GLU A 1 179 ? 12.243 -1.894 -28.310 1.00 98.56 179 GLU A O 1
ATOM 1463 N N . GLU A 1 180 ? 10.577 -0.685 -27.416 1.00 98.62 180 GLU A N 1
ATOM 1464 C CA . GLU A 1 180 ? 10.207 -0.009 -28.660 1.00 98.62 180 GLU A CA 1
ATOM 1465 C C . GLU A 1 180 ? 11.377 0.830 -29.190 1.00 98.62 180 GLU A C 1
ATOM 1467 O O . GLU A 1 180 ? 11.716 0.773 -30.376 1.00 98.62 180 GLU A O 1
ATOM 1472 N N . GLN A 1 181 ? 12.040 1.583 -28.306 1.00 98.62 181 GLN A N 1
ATOM 1473 C CA . GLN A 1 181 ? 13.205 2.381 -28.669 1.00 98.62 181 GLN A CA 1
ATOM 1474 C C . GLN A 1 181 ? 14.382 1.507 -29.116 1.00 98.62 181 GLN A C 1
ATOM 1476 O O . GLN A 1 181 ? 15.009 1.819 -30.130 1.00 98.62 181 GLN A O 1
ATOM 1481 N N . ALA A 1 182 ? 14.672 0.421 -28.396 1.00 98.56 182 ALA A N 1
ATOM 1482 C CA . ALA A 1 182 ? 15.737 -0.514 -28.748 1.00 98.56 182 ALA A CA 1
ATOM 1483 C C . ALA A 1 182 ? 15.480 -1.162 -30.116 1.00 98.56 182 ALA A C 1
ATOM 1485 O O . ALA A 1 182 ? 16.364 -1.165 -30.971 1.00 98.56 182 ALA A O 1
ATOM 1486 N N . SER A 1 183 ? 14.248 -1.616 -30.360 1.00 98.56 183 SER A N 1
ATOM 1487 C CA . SER A 1 183 ? 13.831 -2.205 -31.638 1.00 98.56 183 SER A CA 1
ATOM 1488 C C . SER A 1 183 ? 13.965 -1.213 -32.793 1.00 98.56 183 SER A C 1
ATOM 1490 O O . SER A 1 183 ? 14.503 -1.552 -33.848 1.00 98.56 183 SER A O 1
ATOM 1492 N N . ARG A 1 184 ? 13.533 0.041 -32.589 1.00 98.62 184 ARG A N 1
ATOM 1493 C CA . ARG A 1 184 ? 13.656 1.110 -33.592 1.00 98.62 184 ARG A CA 1
ATOM 1494 C C . ARG A 1 184 ? 15.119 1.396 -33.931 1.00 98.62 184 ARG A C 1
ATOM 1496 O O . ARG A 1 184 ? 15.467 1.445 -35.106 1.00 98.62 184 ARG A O 1
ATOM 1503 N N . GLN A 1 185 ? 15.975 1.541 -32.920 1.00 98.56 185 GLN A N 1
ATOM 1504 C CA . GLN A 1 185 ? 17.406 1.783 -33.122 1.00 98.56 185 GLN A CA 1
ATOM 1505 C C . GLN A 1 185 ? 18.101 0.604 -33.804 1.00 98.56 185 GLN A C 1
ATOM 1507 O O . GLN A 1 185 ? 18.935 0.819 -34.682 1.00 98.56 185 GLN A O 1
ATOM 1512 N N . ASN A 1 186 ? 17.746 -0.632 -33.438 1.00 98.56 186 ASN A N 1
ATOM 1513 C CA . ASN A 1 186 ? 18.290 -1.822 -34.082 1.00 98.56 186 ASN A CA 1
ATOM 1514 C C . ASN A 1 186 ? 17.928 -1.854 -35.571 1.00 98.56 186 ASN A C 1
ATOM 1516 O O . ASN A 1 186 ? 18.808 -2.003 -36.413 1.00 98.56 186 ASN A O 1
ATOM 1520 N N . TYR A 1 187 ? 16.658 -1.607 -35.899 1.00 98.50 187 TYR A N 1
ATOM 1521 C CA . TYR A 1 187 ? 16.201 -1.526 -37.284 1.00 98.50 187 TYR A CA 1
ATOM 1522 C C . TYR A 1 187 ? 16.916 -0.424 -38.083 1.00 98.50 187 TYR A C 1
ATOM 1524 O O . TYR A 1 187 ? 17.371 -0.661 -39.202 1.00 98.50 187 TYR A O 1
ATOM 1532 N N . GLU A 1 188 ? 17.048 0.781 -37.522 1.00 98.62 188 GLU A N 1
ATOM 1533 C CA . GLU A 1 188 ? 17.764 1.887 -38.173 1.00 98.62 188 GLU A CA 1
ATOM 1534 C C . GLU A 1 188 ? 19.246 1.557 -38.398 1.00 98.62 188 GLU A C 1
ATOM 1536 O O . GLU A 1 188 ? 19.785 1.835 -39.473 1.00 98.62 188 GLU A O 1
ATOM 1541 N N . SER A 1 189 ? 19.889 0.918 -37.417 1.00 98.56 189 SER A N 1
ATOM 1542 C CA . SER A 1 189 ? 21.278 0.470 -37.508 1.00 98.56 189 SER A CA 1
ATOM 1543 C C . SER A 1 189 ? 21.458 -0.597 -38.588 1.00 98.56 189 SER A C 1
ATOM 1545 O O . SER A 1 189 ? 22.332 -0.457 -39.439 1.00 98.56 189 SER A O 1
ATOM 1547 N N . GLU A 1 190 ? 20.632 -1.643 -38.596 1.00 98.56 190 GLU A N 1
ATOM 1548 C CA . GLU A 1 190 ? 20.682 -2.706 -39.609 1.00 98.56 190 GLU A CA 1
ATOM 1549 C C . GLU A 1 190 ? 20.444 -2.155 -41.012 1.00 98.56 190 GLU A C 1
ATOM 1551 O O . GLU A 1 190 ? 21.186 -2.472 -41.941 1.00 98.56 190 GLU A O 1
ATOM 1556 N N . LYS A 1 191 ? 19.461 -1.261 -41.160 1.00 98.56 191 LYS A N 1
ATOM 1557 C CA . LYS A 1 191 ? 19.215 -0.565 -42.421 1.00 98.56 191 LYS A CA 1
ATOM 1558 C C . LYS A 1 191 ? 20.461 0.195 -42.884 1.00 98.56 191 LYS A C 1
ATOM 1560 O O . LYS A 1 191 ? 20.820 0.079 -44.052 1.00 98.56 191 LYS A O 1
ATOM 1565 N N . SER A 1 192 ? 21.115 0.957 -42.003 1.00 98.50 192 SER A N 1
ATOM 1566 C CA . SER A 1 192 ? 22.348 1.688 -42.340 1.00 98.50 192 SER A CA 1
ATOM 1567 C C . SER A 1 192 ? 23.473 0.739 -42.752 1.00 98.50 192 SER A C 1
ATOM 1569 O O . SER A 1 192 ? 24.094 0.951 -43.787 1.00 98.50 192 SER A O 1
ATOM 1571 N N . LEU A 1 193 ? 23.691 -0.336 -41.990 1.00 98.38 193 LEU A N 1
ATOM 1572 C CA . LEU A 1 193 ? 24.726 -1.330 -42.282 1.00 98.38 193 LEU A CA 1
ATOM 1573 C C . LEU A 1 193 ? 24.504 -2.015 -43.637 1.00 98.38 193 LEU A C 1
ATOM 1575 O O . LEU A 1 193 ? 25.462 -2.254 -44.368 1.00 98.38 193 LEU A O 1
ATOM 1579 N N . LEU A 1 194 ? 23.251 -2.301 -44.001 1.00 98.44 194 LEU A N 1
ATOM 1580 C CA . LEU A 1 194 ? 22.913 -2.848 -45.317 1.00 98.44 194 LEU A CA 1
ATOM 1581 C C . LEU A 1 194 ? 23.222 -1.858 -46.444 1.00 98.44 194 LEU A C 1
ATOM 1583 O O . LEU A 1 194 ? 23.779 -2.258 -47.467 1.00 98.44 194 LEU A O 1
ATOM 1587 N N . TRP A 1 195 ? 22.898 -0.574 -46.261 1.00 98.44 195 TRP A N 1
ATOM 1588 C CA . TRP A 1 195 ? 23.252 0.464 -47.232 1.00 98.44 195 TRP A CA 1
ATOM 1589 C C . TRP A 1 195 ? 24.765 0.585 -47.413 1.00 98.44 195 TRP A C 1
ATOM 1591 O O . TRP A 1 195 ? 25.229 0.588 -48.553 1.00 98.44 195 TRP A O 1
ATOM 1601 N N . ASP A 1 196 ? 25.525 0.606 -46.317 1.00 98.62 196 ASP A N 1
ATOM 1602 C CA . ASP A 1 196 ? 26.989 0.660 -46.350 1.00 98.62 196 ASP A CA 1
ATOM 1603 C C . ASP A 1 196 ? 27.582 -0.582 -47.035 1.00 98.62 196 ASP A C 1
ATOM 1605 O O . ASP A 1 196 ? 28.507 -0.464 -47.838 1.00 98.62 196 ASP A O 1
ATOM 1609 N N . SER A 1 197 ? 27.014 -1.769 -46.783 1.00 98.56 197 SER A N 1
ATOM 1610 C CA . SER A 1 197 ? 27.420 -3.018 -47.441 1.00 98.56 197 SER A CA 1
ATOM 1611 C C . SER A 1 197 ? 27.216 -2.947 -48.954 1.00 98.56 197 SER A C 1
ATOM 1613 O O . SER A 1 197 ? 28.142 -3.220 -49.717 1.00 98.56 197 SER A O 1
ATOM 1615 N N . ILE A 1 198 ? 26.026 -2.536 -49.406 1.00 98.50 198 ILE A N 1
ATOM 1616 C CA . ILE A 1 198 ? 25.716 -2.406 -50.837 1.00 98.50 198 ILE A CA 1
ATOM 1617 C C . ILE A 1 198 ? 26.620 -1.355 -51.483 1.00 98.50 198 ILE A C 1
ATOM 1619 O O . ILE A 1 198 ? 27.170 -1.581 -52.562 1.00 98.50 198 ILE A O 1
ATOM 1623 N N . GLN A 1 199 ? 26.795 -0.207 -50.829 1.00 98.44 199 GLN A N 1
ATOM 1624 C CA . GLN A 1 199 ? 27.668 0.848 -51.321 1.00 98.44 199 GLN A CA 1
ATOM 1625 C C . GLN A 1 199 ? 29.114 0.353 -51.447 1.00 98.44 199 GLN A C 1
ATOM 1627 O O . GLN A 1 199 ? 29.739 0.579 -52.484 1.00 98.44 199 GLN A O 1
ATOM 1632 N N . GLY A 1 200 ? 29.628 -0.356 -50.440 1.00 98.56 200 GLY A N 1
ATOM 1633 C CA . GLY A 1 200 ? 30.963 -0.950 -50.459 1.00 98.56 200 GLY A CA 1
ATOM 1634 C C . GLY A 1 200 ? 31.135 -1.977 -51.579 1.00 98.56 200 GLY A C 1
ATOM 1635 O O . GLY A 1 200 ? 32.126 -1.934 -52.305 1.00 98.56 200 GLY A O 1
ATOM 1636 N N . GLU A 1 201 ? 30.149 -2.852 -51.796 1.00 98.38 201 GLU A N 1
ATOM 1637 C CA . GLU A 1 201 ? 30.166 -3.806 -52.911 1.00 98.38 201 GLU A CA 1
ATOM 1638 C C . GLU A 1 201 ? 30.199 -3.115 -54.277 1.00 98.38 201 GLU A C 1
ATOM 1640 O O . GLU A 1 201 ? 30.908 -3.561 -55.181 1.00 98.38 201 GLU A O 1
ATOM 1645 N N . LEU A 1 202 ? 29.431 -2.037 -54.449 1.00 98.25 202 LEU A N 1
ATOM 1646 C CA . LEU A 1 202 ? 29.429 -1.262 -55.688 1.00 98.25 202 LEU A CA 1
ATOM 1647 C C . LEU A 1 202 ? 30.765 -0.545 -55.900 1.00 98.25 202 LEU A C 1
ATOM 1649 O O . LEU A 1 202 ? 31.300 -0.589 -57.004 1.00 98.25 202 LEU A O 1
ATOM 1653 N N . GLN A 1 203 ? 31.331 0.060 -54.856 1.00 98.19 203 GLN A N 1
ATOM 1654 C CA . GLN A 1 203 ? 32.640 0.715 -54.922 1.00 98.19 203 GLN A CA 1
ATOM 1655 C C . GLN A 1 203 ? 33.761 -0.277 -55.256 1.00 98.19 203 GLN A C 1
ATOM 1657 O O . GLN A 1 203 ? 34.601 0.012 -56.103 1.00 98.19 203 GLN A O 1
ATOM 1662 N N . GLU A 1 204 ? 33.746 -1.472 -54.664 1.00 98.12 204 GLU A N 1
ATOM 1663 C CA . GLU A 1 204 ? 34.718 -2.524 -54.974 1.00 98.12 204 GLU A CA 1
ATOM 1664 C C . GLU A 1 204 ? 34.549 -3.059 -56.404 1.00 98.12 204 GLU A C 1
ATOM 1666 O O . GLU A 1 204 ? 35.540 -3.308 -57.089 1.00 98.12 204 GLU A O 1
ATOM 1671 N N . LYS A 1 205 ? 33.307 -3.200 -56.893 1.00 98.19 205 LYS A N 1
ATOM 1672 C CA . LYS A 1 205 ? 33.040 -3.547 -58.301 1.00 98.19 205 LYS A CA 1
ATOM 1673 C C . LYS A 1 205 ? 33.596 -2.487 -59.251 1.00 98.19 205 LYS A C 1
ATOM 1675 O O . LYS A 1 205 ? 34.222 -2.850 -60.240 1.00 98.19 205 LYS A O 1
ATOM 1680 N N . VAL A 1 206 ? 33.406 -1.201 -58.946 1.00 97.56 206 VAL A N 1
ATOM 1681 C CA . VAL A 1 206 ? 33.988 -0.098 -59.729 1.00 97.56 206 VAL A CA 1
ATOM 1682 C C . VAL A 1 206 ? 35.514 -0.178 -59.714 1.00 97.56 206 VAL A C 1
ATOM 1684 O O . VAL A 1 206 ? 36.116 -0.197 -60.783 1.00 97.56 206 VAL A O 1
ATOM 1687 N N . ARG A 1 207 ? 36.134 -0.327 -58.536 1.00 97.88 207 ARG A N 1
ATOM 1688 C CA . ARG A 1 207 ? 37.594 -0.448 -58.397 1.00 97.88 207 ARG A CA 1
ATOM 1689 C C . ARG A 1 207 ? 38.161 -1.599 -59.231 1.00 97.88 207 ARG A C 1
ATOM 1691 O O . ARG A 1 207 ? 39.129 -1.402 -59.955 1.00 97.88 207 ARG A O 1
ATOM 1698 N N . ARG A 1 208 ? 37.541 -2.785 -59.180 1.00 97.44 208 ARG A N 1
ATOM 1699 C CA . ARG A 1 208 ? 37.974 -3.940 -59.987 1.00 97.44 208 ARG A CA 1
ATOM 1700 C C . ARG A 1 208 ? 37.864 -3.680 -61.484 1.00 97.44 208 ARG A C 1
ATOM 1702 O O . ARG A 1 208 ? 38.785 -4.012 -62.212 1.00 97.44 208 ARG A O 1
ATOM 1709 N N . LEU A 1 209 ? 36.781 -3.050 -61.940 1.00 96.75 209 LEU A N 1
ATOM 1710 C CA . LEU A 1 209 ? 36.633 -2.691 -63.354 1.00 96.75 209 LEU A CA 1
ATOM 1711 C C . LEU A 1 209 ? 37.686 -1.669 -63.807 1.00 96.75 209 LEU A C 1
ATOM 1713 O O . LEU A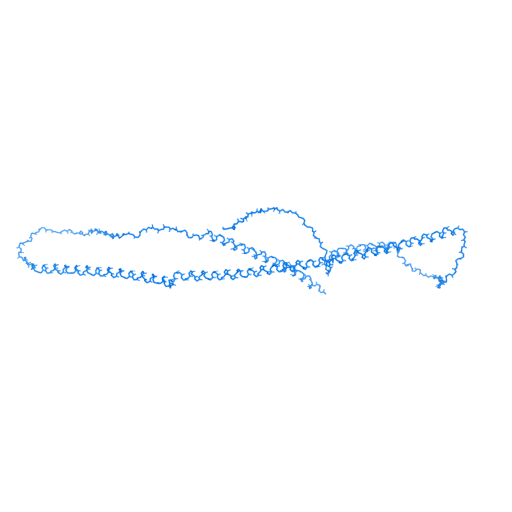 1 209 ? 38.161 -1.740 -64.938 1.00 96.75 209 LEU A O 1
ATOM 1717 N N . GLU A 1 210 ? 38.064 -0.726 -62.944 1.00 95.69 210 GLU A N 1
ATOM 1718 C CA . GLU A 1 210 ? 39.141 0.232 -63.220 1.00 95.69 210 GLU A CA 1
ATOM 1719 C C . GLU A 1 210 ? 40.516 -0.445 -63.272 1.00 95.69 210 GLU A C 1
ATOM 1721 O O . GLU A 1 210 ? 41.311 -0.144 -64.164 1.00 95.69 210 GLU A O 1
ATOM 1726 N N . GLU A 1 211 ? 40.783 -1.383 -62.361 1.00 95.19 211 GLU A N 1
ATOM 1727 C CA . GLU A 1 211 ? 41.997 -2.205 -62.356 1.00 95.19 211 GLU A CA 1
ATOM 1728 C C . GLU A 1 211 ? 42.082 -3.090 -63.599 1.00 95.19 211 GLU A C 1
ATOM 1730 O O . GLU A 1 211 ? 43.116 -3.091 -64.266 1.00 95.19 211 GLU A O 1
ATOM 1735 N N . ASP A 1 212 ? 40.994 -3.772 -63.959 1.00 95.25 212 ASP A N 1
ATOM 1736 C CA . ASP A 1 212 ? 40.907 -4.594 -65.164 1.00 95.25 212 ASP A CA 1
ATOM 1737 C C . ASP A 1 212 ? 41.134 -3.735 -66.414 1.00 95.25 212 ASP A C 1
ATOM 1739 O O . ASP A 1 212 ? 41.952 -4.098 -67.264 1.00 95.25 212 ASP A O 1
ATOM 1743 N N . ARG A 1 213 ? 40.506 -2.552 -66.503 1.00 94.25 213 ARG A N 1
ATOM 1744 C CA . ARG A 1 213 ? 40.746 -1.597 -67.598 1.00 94.25 213 ARG A CA 1
ATOM 1745 C C . ARG A 1 213 ? 42.220 -1.199 -67.676 1.00 94.25 213 ARG A C 1
ATOM 1747 O O . ARG A 1 213 ? 42.823 -1.311 -68.737 1.00 94.25 213 ARG A O 1
ATOM 1754 N N . ASN A 1 214 ? 42.810 -0.787 -66.554 1.00 91.62 214 ASN A N 1
ATOM 1755 C CA . ASN A 1 214 ? 44.214 -0.388 -66.493 1.00 91.62 214 ASN A CA 1
ATOM 1756 C C . ASN A 1 214 ? 45.161 -1.557 -66.812 1.00 91.62 214 ASN A C 1
ATOM 1758 O O . ASN A 1 214 ? 46.204 -1.348 -67.422 1.00 91.62 214 ASN A O 1
ATOM 1762 N N . SER A 1 215 ? 44.807 -2.791 -66.443 1.00 90.38 215 SER A N 1
ATOM 1763 C CA . SER A 1 215 ? 45.586 -3.989 -66.770 1.00 90.38 215 SER A CA 1
ATOM 1764 C C . SER A 1 215 ? 45.593 -4.278 -68.276 1.00 90.38 215 SER A C 1
ATOM 1766 O O . SER A 1 215 ? 46.645 -4.602 -68.831 1.00 90.38 215 SER A O 1
ATOM 1768 N N . VAL A 1 216 ? 44.450 -4.098 -68.951 1.00 86.94 216 VAL A N 1
ATOM 1769 C CA . VAL A 1 216 ? 44.328 -4.220 -70.410 1.00 86.94 216 VAL A CA 1
ATOM 1770 C C . VAL A 1 216 ? 45.093 -3.098 -71.103 1.00 86.94 216 VAL A C 1
ATOM 1772 O O . VAL A 1 216 ? 45.832 -3.386 -72.039 1.00 86.94 216 VAL A O 1
ATOM 1775 N N . ASP A 1 217 ? 44.977 -1.858 -70.624 1.00 81.94 217 ASP A N 1
ATOM 1776 C CA . ASP A 1 217 ? 45.713 -0.706 -71.160 1.00 81.94 217 ASP A CA 1
ATOM 1777 C C . ASP A 1 217 ? 47.236 -0.932 -71.054 1.00 81.94 217 ASP A C 1
ATOM 1779 O O . ASP A 1 217 ? 47.960 -0.803 -72.042 1.00 81.94 217 ASP A O 1
ATOM 1783 N N . LEU A 1 218 ? 47.724 -1.375 -69.888 1.00 80.75 218 LEU A N 1
ATOM 1784 C CA . LEU A 1 218 ? 49.142 -1.678 -69.666 1.00 80.75 218 LEU A CA 1
ATOM 1785 C C . LEU A 1 218 ? 49.622 -2.854 -70.532 1.00 80.75 218 LEU A C 1
ATOM 1787 O O . LEU A 1 218 ? 50.733 -2.822 -71.062 1.00 80.75 218 LEU A O 1
ATOM 1791 N N . SER A 1 219 ? 48.792 -3.892 -70.691 1.00 78.94 219 SER A N 1
ATOM 1792 C CA . SER A 1 219 ? 49.092 -5.030 -71.563 1.00 78.94 219 SER A CA 1
ATOM 1793 C C . SER A 1 219 ? 49.141 -4.604 -73.030 1.00 78.94 219 SER A C 1
ATOM 1795 O O . SER A 1 219 ? 50.088 -4.958 -73.729 1.00 78.94 219 SER A O 1
ATOM 1797 N N . ALA A 1 220 ? 48.178 -3.807 -73.497 1.00 77.94 220 ALA A N 1
ATOM 1798 C CA . ALA A 1 220 ? 48.136 -3.287 -74.858 1.00 77.94 220 ALA A CA 1
ATOM 1799 C C . ALA A 1 220 ? 49.364 -2.422 -75.176 1.00 77.94 220 ALA A C 1
ATOM 1801 O O . ALA A 1 220 ? 49.957 -2.596 -76.242 1.00 77.94 220 ALA A O 1
ATOM 1802 N N . ASP A 1 221 ? 49.795 -1.567 -74.244 1.00 74.81 221 ASP A N 1
ATOM 1803 C CA . ASP A 1 221 ? 51.033 -0.791 -74.364 1.00 74.81 221 ASP A CA 1
ATOM 1804 C C . ASP A 1 221 ? 52.273 -1.695 -74.425 1.00 74.81 221 ASP A C 1
ATOM 1806 O O . ASP A 1 221 ? 53.150 -1.480 -75.266 1.00 74.81 221 ASP A O 1
ATOM 1810 N N . LEU A 1 222 ? 52.337 -2.751 -73.605 1.00 74.81 222 LEU A N 1
ATOM 1811 C CA . LEU A 1 222 ? 53.433 -3.725 -73.647 1.00 74.81 222 LEU A CA 1
ATOM 1812 C C . LEU A 1 222 ? 53.486 -4.470 -74.990 1.00 74.81 222 LEU A C 1
ATOM 1814 O O . LEU A 1 222 ? 54.557 -4.582 -75.582 1.00 74.81 222 LEU A O 1
ATOM 1818 N N . TRP A 1 223 ? 52.339 -4.913 -75.513 1.00 73.19 223 TRP A N 1
ATOM 1819 C CA . TRP A 1 223 ? 52.231 -5.550 -76.830 1.00 73.19 223 TRP A CA 1
ATOM 1820 C C . TRP A 1 223 ? 52.586 -4.585 -77.972 1.00 73.19 223 TRP A C 1
ATOM 1822 O O . TRP A 1 223 ? 53.184 -4.997 -78.972 1.00 73.19 223 TRP A O 1
ATOM 1832 N N . LEU A 1 224 ? 52.264 -3.292 -77.839 1.00 67.56 224 LEU A N 1
ATOM 1833 C CA . LEU A 1 224 ? 52.680 -2.259 -78.791 1.00 67.56 224 LEU A CA 1
ATOM 1834 C C . LEU A 1 224 ? 54.202 -2.057 -78.769 1.00 67.56 224 LEU A C 1
ATOM 1836 O O . LEU A 1 224 ? 54.819 -1.920 -79.829 1.00 67.56 224 LEU A O 1
ATOM 1840 N N . VAL A 1 225 ? 54.812 -2.061 -77.581 1.00 65.12 225 VAL A N 1
ATOM 1841 C CA . VAL A 1 225 ? 56.266 -1.962 -77.386 1.00 65.12 225 VAL A CA 1
ATOM 1842 C C . VAL A 1 225 ? 56.973 -3.211 -77.916 1.00 65.12 225 VAL A C 1
ATOM 1844 O O . VAL A 1 225 ? 57.953 -3.085 -78.650 1.00 65.12 225 VAL A O 1
ATOM 1847 N N . GLU A 1 226 ? 56.436 -4.404 -77.656 1.00 61.62 226 GLU A N 1
ATOM 1848 C CA . GLU A 1 226 ? 57.002 -5.678 -78.105 1.00 61.62 226 GLU A CA 1
ATOM 1849 C C . GLU A 1 226 ? 56.972 -5.819 -79.637 1.00 61.62 226 GLU A C 1
ATOM 1851 O O . GLU A 1 226 ? 57.948 -6.227 -80.270 1.00 61.62 226 GLU A O 1
ATOM 1856 N N . ARG A 1 227 ? 55.898 -5.335 -80.273 1.00 56.38 227 ARG A N 1
ATOM 1857 C CA . ARG A 1 227 ? 55.786 -5.247 -81.739 1.00 56.38 227 ARG A CA 1
ATOM 1858 C C . ARG A 1 227 ? 56.635 -4.125 -82.356 1.00 56.38 227 ARG A C 1
ATOM 1860 O O . ARG A 1 227 ? 56.794 -4.076 -83.579 1.00 56.38 227 ARG A O 1
ATOM 1867 N N . SER A 1 228 ? 57.203 -3.247 -81.529 1.00 55.25 228 SER A N 1
ATOM 1868 C CA . SER A 1 228 ? 58.052 -2.126 -81.944 1.00 55.25 228 SER A CA 1
ATOM 1869 C C . SER A 1 228 ? 59.558 -2.419 -81.877 1.00 55.25 228 SER A C 1
ATOM 1871 O O . SER A 1 228 ? 60.332 -1.616 -82.402 1.00 55.25 228 SER A O 1
ATOM 1873 N N . TYR A 1 229 ? 60.001 -3.587 -81.386 1.00 53.88 229 TYR A N 1
ATOM 1874 C CA . TYR A 1 229 ? 61.412 -4.038 -81.455 1.00 53.88 229 TYR A CA 1
ATOM 1875 C C . TYR A 1 229 ? 61.898 -4.404 -82.875 1.00 53.88 229 TYR A C 1
ATOM 1877 O O . TYR A 1 229 ? 62.835 -5.178 -83.050 1.00 53.88 229 TYR A O 1
ATOM 1885 N N . GLY A 1 230 ? 61.293 -3.825 -83.915 1.00 51.34 230 GLY A N 1
ATOM 1886 C CA . GLY A 1 230 ? 61.722 -4.011 -85.300 1.00 51.34 230 GLY A CA 1
ATOM 1887 C C . GLY A 1 230 ? 61.571 -2.803 -86.222 1.00 51.34 230 GLY A C 1
ATOM 1888 O O . GLY A 1 230 ? 62.070 -2.866 -87.343 1.00 51.34 230 GLY A O 1
ATOM 1889 N N . LYS A 1 231 ? 60.913 -1.700 -85.823 1.00 48.94 231 LYS A N 1
ATOM 1890 C CA . LYS A 1 231 ? 60.757 -0.517 -86.695 1.00 48.94 231 LYS A CA 1
ATOM 1891 C C . LYS A 1 231 ? 60.653 0.780 -85.884 1.00 48.94 231 LYS A C 1
ATOM 1893 O O . LYS A 1 231 ? 59.791 0.866 -85.013 1.00 48.94 231 LYS A O 1
ATOM 1898 N N . PRO A 1 232 ? 61.432 1.833 -86.203 1.00 44.97 232 PRO A N 1
ATOM 1899 C CA . PRO A 1 232 ? 61.214 3.145 -85.618 1.00 44.97 232 PRO A CA 1
ATOM 1900 C C . PRO A 1 232 ? 59.9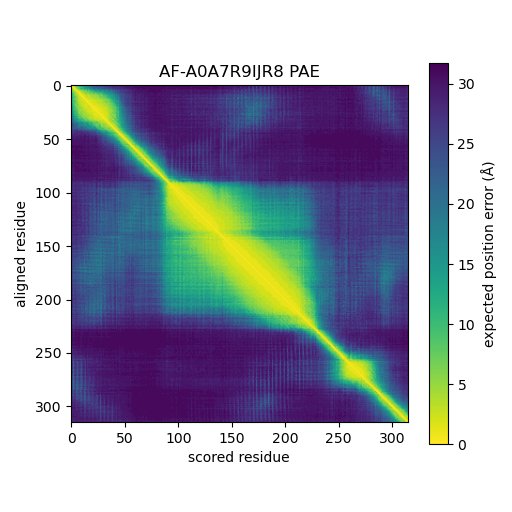47 3.745 -86.240 1.00 44.97 232 PRO A C 1
ATOM 1902 O O . PRO A 1 232 ? 59.987 4.353 -87.311 1.00 44.97 232 PRO A O 1
ATOM 1905 N N . ILE A 1 233 ? 58.800 3.578 -85.580 1.00 51.53 233 ILE A N 1
ATOM 1906 C CA . ILE A 1 233 ? 57.629 4.399 -85.882 1.00 51.53 233 ILE A CA 1
ATOM 1907 C C . ILE A 1 233 ? 57.965 5.815 -85.421 1.00 51.53 233 ILE A C 1
ATOM 1909 O O . ILE A 1 233 ? 58.133 6.097 -84.233 1.00 51.53 233 ILE A O 1
ATOM 1913 N N . ARG A 1 234 ? 58.108 6.707 -86.406 1.00 50.19 234 ARG A N 1
ATOM 1914 C CA . ARG A 1 234 ? 58.152 8.155 -86.215 1.00 50.19 234 ARG A CA 1
ATOM 1915 C C . ARG A 1 234 ? 56.947 8.544 -85.366 1.00 50.19 234 ARG A C 1
ATOM 1917 O O . ARG A 1 234 ? 55.826 8.575 -85.867 1.00 50.19 234 ARG A O 1
ATOM 1924 N N . ARG A 1 235 ? 57.189 8.827 -84.085 1.00 46.84 235 ARG A N 1
ATOM 1925 C CA . ARG A 1 235 ? 56.198 9.439 -83.205 1.00 46.84 235 ARG A CA 1
ATOM 1926 C C . ARG A 1 235 ? 55.708 10.718 -83.875 1.00 46.84 235 ARG A C 1
ATOM 1928 O O . ARG A 1 235 ? 56.469 11.670 -84.052 1.00 46.84 235 ARG A O 1
ATOM 1935 N N . GLY A 1 236 ? 54.439 10.696 -84.277 1.00 46.41 236 GLY A N 1
ATOM 1936 C CA . GLY A 1 236 ? 53.676 11.887 -84.592 1.00 46.41 236 GLY A CA 1
ATOM 1937 C C . GLY A 1 236 ? 53.787 12.840 -83.412 1.00 46.41 236 GLY A C 1
ATOM 1938 O O . GLY A 1 236 ? 53.572 12.470 -82.260 1.00 46.41 236 GLY A O 1
ATOM 1939 N N . LYS A 1 237 ? 54.220 14.052 -83.725 1.00 42.28 237 LYS A N 1
ATOM 1940 C CA . LYS A 1 237 ? 54.406 15.173 -82.820 1.00 42.28 237 LYS A CA 1
ATOM 1941 C C . LYS A 1 237 ? 53.058 15.544 -82.193 1.00 42.28 237 LYS A C 1
ATOM 1943 O O . LYS A 1 237 ? 52.332 16.358 -82.748 1.00 42.28 237 LYS A O 1
ATOM 1948 N N . VAL A 1 238 ? 52.726 14.951 -81.049 1.00 44.88 238 VAL A N 1
ATOM 1949 C CA . VAL A 1 238 ? 51.792 15.571 -80.106 1.00 44.88 238 VAL A CA 1
ATOM 1950 C C . VAL A 1 238 ? 52.599 16.633 -79.372 1.00 44.88 238 VAL A C 1
ATOM 1952 O O . VAL A 1 238 ? 53.592 16.340 -78.710 1.00 44.88 238 VAL A O 1
ATOM 1955 N N . SER A 1 239 ? 52.239 17.887 -79.621 1.00 46.47 239 SER A N 1
ATOM 1956 C CA . SER A 1 239 ? 52.865 19.076 -79.059 1.00 46.47 239 SER A CA 1
ATOM 1957 C C . SER A 1 239 ? 52.799 19.061 -77.531 1.00 46.47 239 SER A C 1
ATOM 1959 O O . SER A 1 239 ? 51.772 19.372 -76.941 1.00 46.47 239 SER A O 1
ATOM 1961 N N . GLU A 1 240 ? 53.921 18.734 -76.899 1.00 46.03 240 GLU A N 1
ATOM 1962 C CA . GLU A 1 240 ? 54.206 19.047 -75.500 1.00 46.03 240 GLU A CA 1
ATOM 1963 C C . GLU A 1 240 ? 54.492 20.565 -75.406 1.00 46.03 240 GLU A C 1
ATOM 1965 O O . GLU A 1 240 ? 55.381 21.056 -76.119 1.00 46.03 240 GLU A O 1
ATOM 1970 N N . PRO A 1 241 ? 53.766 21.355 -74.591 1.00 48.69 241 PRO A N 1
ATOM 1971 C CA . PRO A 1 241 ? 54.062 22.770 -74.445 1.00 48.69 241 PRO A CA 1
ATOM 1972 C C . PRO A 1 241 ? 55.303 22.936 -73.558 1.00 48.69 241 PRO A C 1
ATOM 1974 O O . PRO A 1 241 ? 55.281 22.672 -72.363 1.00 48.69 241 PRO A O 1
ATOM 1977 N N . GLY A 1 242 ? 56.391 23.425 -74.155 1.00 49.53 242 GLY A N 1
ATOM 1978 C CA . GLY A 1 242 ? 57.441 24.142 -73.430 1.00 49.53 242 GLY A CA 1
ATOM 1979 C C . GLY A 1 242 ? 58.503 23.295 -72.724 1.00 49.53 242 GLY A C 1
ATOM 1980 O O . GLY A 1 242 ? 58.613 23.315 -71.502 1.00 49.53 242 GLY A O 1
ATOM 1981 N N . ARG A 1 243 ? 59.427 22.701 -73.488 1.00 52.91 243 ARG A N 1
ATOM 1982 C CA . ARG A 1 243 ? 60.763 22.383 -72.958 1.00 52.91 243 ARG A CA 1
ATOM 1983 C C . ARG A 1 243 ? 61.586 23.667 -72.846 1.00 52.91 243 ARG A C 1
ATOM 1985 O O . ARG A 1 243 ? 62.132 24.158 -73.834 1.00 52.91 243 ARG A O 1
ATOM 1992 N N . ARG A 1 244 ? 61.688 24.215 -71.633 1.00 62.06 244 ARG A N 1
ATOM 1993 C CA . ARG A 1 244 ? 62.761 25.155 -71.279 1.00 62.06 244 ARG A CA 1
ATOM 1994 C C . ARG A 1 244 ? 64.075 24.371 -71.218 1.00 62.06 244 ARG A C 1
ATOM 1996 O O . ARG A 1 244 ? 64.132 23.293 -70.636 1.00 62.06 244 ARG A O 1
ATOM 2003 N N . LYS A 1 245 ? 65.111 24.895 -71.875 1.00 55.53 245 LYS A N 1
ATOM 2004 C CA . LYS A 1 245 ? 66.464 24.318 -71.903 1.00 55.53 245 LYS A CA 1
ATOM 2005 C C . LYS A 1 245 ? 67.000 24.197 -70.462 1.00 55.53 245 LYS A C 1
ATOM 2007 O O . LYS A 1 245 ? 66.802 25.149 -69.704 1.00 55.53 245 LYS A O 1
ATOM 2012 N N . PRO A 1 246 ? 67.674 23.098 -70.074 1.00 51.03 246 PRO A N 1
ATOM 2013 C CA . PRO A 1 246 ? 68.319 23.022 -68.770 1.00 51.03 246 PRO A CA 1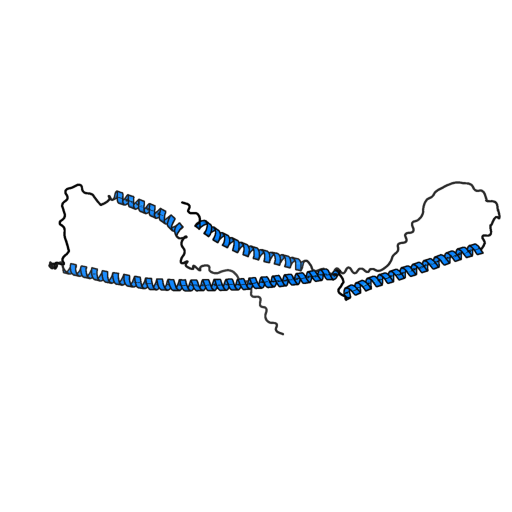
ATOM 2014 C C . PRO A 1 246 ? 69.422 24.083 -68.703 1.00 51.03 246 PRO A C 1
ATOM 2016 O O . PRO A 1 246 ? 70.360 24.080 -69.500 1.00 51.03 246 PRO A O 1
ATOM 2019 N N . VAL A 1 247 ? 69.264 25.026 -67.779 1.00 54.44 247 VAL A N 1
ATOM 2020 C CA . VAL A 1 247 ? 70.287 26.013 -67.438 1.00 54.44 247 VAL A CA 1
ATOM 2021 C C . VAL A 1 247 ? 71.351 25.271 -66.639 1.00 54.44 247 VAL A C 1
ATOM 2023 O O . VAL A 1 247 ? 71.089 24.815 -65.528 1.00 54.44 247 VAL A O 1
ATOM 2026 N N . THR A 1 248 ? 72.542 25.109 -67.208 1.00 53.44 248 THR A N 1
ATOM 2027 C CA . THR A 1 248 ? 73.710 24.602 -66.485 1.00 53.44 248 THR A CA 1
ATOM 2028 C C . THR A 1 248 ? 74.153 25.666 -65.486 1.00 53.44 248 THR A C 1
ATOM 2030 O O . THR A 1 248 ? 74.904 26.579 -65.829 1.00 53.44 248 THR A O 1
ATOM 2033 N N . VAL A 1 249 ? 73.647 25.584 -64.255 1.00 53.09 249 VAL A N 1
ATOM 2034 C CA . VAL A 1 249 ? 74.111 26.425 -63.151 1.00 53.09 249 VAL A CA 1
ATOM 2035 C C . VAL A 1 249 ? 75.397 25.808 -62.610 1.00 53.09 249 VAL A C 1
ATOM 2037 O O . VAL A 1 249 ? 75.374 24.848 -61.848 1.00 53.09 249 VAL A O 1
ATOM 2040 N N . SER A 1 250 ? 76.531 26.364 -63.030 1.00 55.66 250 SER A N 1
ATOM 2041 C CA . SER A 1 250 ? 77.802 26.211 -62.326 1.00 55.66 250 SER A CA 1
ATOM 2042 C C . SER A 1 250 ? 77.749 27.094 -61.074 1.00 55.66 250 SER A C 1
ATOM 2044 O O . SER A 1 250 ? 78.070 28.278 -61.131 1.00 55.66 250 SER A O 1
ATOM 2046 N N . GLY A 1 251 ? 77.264 26.537 -59.965 1.00 62.88 251 GLY A N 1
ATOM 2047 C CA . GLY A 1 251 ? 77.114 27.194 -58.662 1.00 62.88 251 GLY A CA 1
ATOM 2048 C C . GLY A 1 251 ? 76.813 26.154 -57.574 1.00 62.88 251 GLY A C 1
ATOM 2049 O O . GLY A 1 251 ? 76.489 25.018 -57.923 1.00 62.88 251 GLY A O 1
ATOM 2050 N N . PRO A 1 252 ? 76.959 26.483 -56.277 1.00 61.28 252 PRO A N 1
ATOM 2051 C CA . PRO A 1 252 ? 76.911 25.503 -55.190 1.00 61.28 252 PRO A CA 1
ATOM 2052 C C . PRO A 1 252 ? 75.599 24.710 -55.227 1.00 61.28 252 PRO A C 1
ATOM 2054 O O . PRO A 1 252 ? 74.507 25.271 -55.146 1.00 61.28 252 PRO A O 1
ATOM 2057 N N . TYR A 1 253 ? 75.729 23.397 -55.409 1.00 62.41 253 TYR A N 1
ATOM 2058 C CA . TYR A 1 253 ? 74.620 22.468 -55.568 1.00 62.41 253 TYR A CA 1
ATOM 2059 C C . TYR A 1 253 ? 73.870 22.335 -54.239 1.00 62.41 253 TYR A C 1
ATOM 2061 O O . TYR A 1 253 ? 74.403 21.801 -53.268 1.00 62.41 253 TYR A O 1
ATOM 2069 N N . ILE A 1 254 ? 72.631 22.827 -54.185 1.00 67.62 254 ILE A N 1
ATOM 2070 C CA . ILE A 1 254 ? 71.719 22.525 -53.080 1.00 67.62 254 ILE A CA 1
ATOM 2071 C C . ILE A 1 254 ? 71.226 21.097 -53.317 1.00 67.62 254 ILE A C 1
ATOM 2073 O O . ILE A 1 254 ? 70.392 20.851 -54.190 1.00 67.62 254 ILE A O 1
ATOM 2077 N N . VAL A 1 255 ? 71.791 20.142 -52.578 1.00 69.38 255 VAL A N 1
ATOM 2078 C CA . VAL A 1 255 ? 71.326 18.753 -52.570 1.00 69.38 255 VAL A CA 1
ATOM 2079 C C . VAL A 1 255 ? 69.965 18.738 -51.866 1.00 69.38 255 VAL A C 1
ATOM 2081 O O . VAL A 1 255 ? 69.893 18.867 -50.650 1.00 69.38 255 VAL A O 1
ATOM 2084 N N . TYR A 1 256 ? 68.876 18.606 -52.624 1.00 65.69 256 TYR A N 1
ATOM 2085 C CA . TYR A 1 256 ? 67.519 18.467 -52.067 1.00 65.69 256 TYR A CA 1
ATOM 2086 C C . TYR A 1 256 ? 67.236 17.065 -51.503 1.00 65.69 256 TYR A C 1
ATOM 2088 O O . TYR A 1 256 ? 66.195 16.843 -50.891 1.00 65.69 256 TYR A O 1
ATOM 2096 N N . MET A 1 257 ? 68.148 16.116 -51.722 1.00 78.00 257 MET A N 1
ATOM 2097 C CA . MET A 1 257 ? 68.056 14.762 -51.188 1.00 78.00 257 MET A CA 1
ATOM 2098 C C . MET A 1 257 ? 68.749 14.720 -49.827 1.00 78.00 257 MET A C 1
ATOM 2100 O O . MET A 1 257 ? 69.959 14.923 -49.741 1.00 78.00 257 MET A O 1
ATOM 2104 N N . LEU A 1 258 ? 67.976 14.470 -48.773 1.00 74.75 258 LEU A N 1
ATOM 2105 C CA . LEU A 1 258 ? 68.516 14.173 -47.447 1.00 74.75 258 LEU A CA 1
ATOM 2106 C C . LEU A 1 258 ? 69.424 12.936 -47.520 1.00 74.75 258 LEU A C 1
ATOM 2108 O O . LEU A 1 258 ? 69.210 12.059 -48.362 1.00 74.75 258 LEU A O 1
ATOM 2112 N N . SER A 1 259 ? 70.446 12.869 -46.665 1.00 82.44 259 SER A N 1
ATOM 2113 C CA . SER A 1 259 ? 71.311 11.690 -46.610 1.00 82.44 259 SER A CA 1
ATOM 2114 C C . SER A 1 259 ? 70.541 10.491 -46.045 1.00 82.44 259 SER A C 1
ATOM 2116 O O . SER A 1 259 ? 69.610 10.666 -45.257 1.00 82.44 259 SER A O 1
ATOM 2118 N N . ASP A 1 260 ? 70.941 9.262 -46.393 1.00 83.38 260 ASP A N 1
ATOM 2119 C CA . ASP A 1 260 ? 70.301 8.049 -45.854 1.00 83.38 260 ASP A CA 1
ATOM 2120 C C . ASP A 1 260 ? 70.309 8.027 -44.313 1.00 83.38 260 ASP A C 1
ATOM 2122 O O . ASP A 1 260 ? 69.398 7.482 -43.694 1.00 83.38 260 ASP A O 1
ATOM 2126 N N . SER A 1 261 ? 71.296 8.674 -43.682 1.00 87.19 261 SER A N 1
ATOM 2127 C CA . SER A 1 261 ? 71.364 8.842 -42.226 1.00 87.19 261 SER A CA 1
ATOM 2128 C C . SER A 1 261 ? 70.221 9.705 -41.683 1.00 87.19 261 SER A C 1
ATOM 2130 O O . SER A 1 261 ? 69.576 9.311 -40.712 1.00 87.19 261 SER A O 1
ATOM 2132 N N . ASP A 1 262 ? 69.934 10.841 -42.322 1.00 86.31 262 ASP A N 1
ATOM 2133 C CA . ASP A 1 262 ? 68.873 11.766 -41.896 1.00 86.31 262 ASP A CA 1
ATOM 2134 C C . ASP A 1 262 ? 67.487 11.145 -42.125 1.00 86.31 262 ASP A C 1
ATOM 2136 O O . ASP A 1 262 ? 66.597 11.243 -41.282 1.00 86.31 262 ASP A O 1
ATOM 2140 N N . ILE A 1 263 ? 67.322 10.413 -43.236 1.00 86.75 263 ILE A N 1
ATOM 2141 C CA . ILE A 1 263 ? 66.094 9.665 -43.542 1.00 86.75 263 ILE A CA 1
ATOM 2142 C C . ILE A 1 263 ? 65.838 8.594 -42.473 1.00 86.75 263 ILE A C 1
ATOM 2144 O O . ILE A 1 263 ? 64.698 8.396 -42.046 1.00 86.75 263 ILE A O 1
ATOM 2148 N N . LEU A 1 264 ? 66.885 7.897 -42.023 1.00 90.62 264 LEU A N 1
ATOM 2149 C CA . LEU A 1 264 ? 66.778 6.886 -40.971 1.00 90.62 264 LEU A CA 1
ATOM 2150 C C . LEU A 1 264 ? 66.468 7.508 -39.606 1.00 90.62 264 LEU A C 1
ATOM 2152 O O . LEU A 1 264 ? 65.659 6.955 -38.852 1.00 90.62 264 LEU A O 1
ATOM 2156 N N . GLU A 1 265 ? 67.061 8.656 -39.288 1.00 91.94 265 GLU A N 1
ATOM 2157 C CA . GLU A 1 265 ? 66.764 9.392 -38.062 1.00 91.94 265 GLU A CA 1
ATOM 2158 C C . GLU A 1 265 ? 65.295 9.846 -38.037 1.00 91.94 265 GLU A C 1
ATOM 2160 O O . GLU A 1 265 ? 64.563 9.488 -37.104 1.00 91.94 265 GLU A O 1
ATOM 2165 N N . ASP A 1 266 ? 64.815 10.483 -39.108 1.00 91.31 266 ASP A N 1
ATOM 2166 C CA . ASP A 1 266 ? 63.417 10.901 -39.262 1.00 91.31 266 ASP A CA 1
ATOM 2167 C C . ASP A 1 266 ? 62.453 9.711 -39.243 1.00 91.31 266 ASP A C 1
ATOM 2169 O O . ASP A 1 266 ? 61.420 9.741 -38.567 1.00 91.31 266 ASP A O 1
ATOM 2173 N N . TRP A 1 267 ? 62.801 8.604 -39.901 1.00 89.06 267 TRP A N 1
ATOM 2174 C CA . TRP A 1 267 ? 62.012 7.373 -39.865 1.00 89.06 267 TRP A CA 1
ATOM 2175 C C . TRP A 1 267 ? 61.841 6.843 -38.436 1.00 89.06 267 TRP A C 1
ATOM 2177 O O . TRP A 1 267 ? 60.738 6.463 -38.021 1.00 89.06 267 TRP A O 1
ATOM 2187 N N . THR A 1 268 ? 62.914 6.852 -37.638 1.00 88.94 268 THR A N 1
ATOM 2188 C CA . THR A 1 268 ? 62.833 6.439 -36.232 1.00 88.94 268 THR A CA 1
ATOM 2189 C C . THR A 1 268 ? 62.063 7.439 -35.371 1.00 88.94 268 THR A C 1
ATOM 2191 O O . THR A 1 268 ? 61.318 7.013 -34.480 1.00 88.94 268 THR A O 1
ATOM 2194 N N . ALA A 1 269 ? 62.171 8.741 -35.650 1.00 90.19 269 ALA A N 1
ATOM 2195 C CA . ALA A 1 269 ? 61.401 9.787 -34.984 1.00 90.19 269 ALA A CA 1
ATOM 2196 C C . ALA A 1 269 ? 59.896 9.637 -35.261 1.00 90.19 269 ALA A C 1
ATOM 2198 O O . ALA A 1 269 ? 59.092 9.632 -34.322 1.00 90.19 269 ALA A O 1
ATOM 2199 N N . ILE A 1 270 ? 59.515 9.389 -36.517 1.00 89.44 270 ILE A N 1
ATOM 2200 C CA . ILE A 1 270 ? 58.134 9.118 -36.937 1.00 89.44 270 ILE A CA 1
ATOM 2201 C C . ILE A 1 270 ? 57.613 7.850 -36.257 1.00 89.44 270 ILE A C 1
ATOM 2203 O O . ILE A 1 270 ? 56.530 7.860 -35.669 1.00 89.44 270 ILE A O 1
ATOM 2207 N N . LYS A 1 271 ? 58.389 6.761 -36.244 1.00 87.12 271 LYS A N 1
ATOM 2208 C CA . LYS A 1 271 ? 57.982 5.505 -35.595 1.00 87.12 271 LYS A CA 1
ATOM 2209 C C . LYS A 1 271 ? 57.776 5.675 -34.084 1.00 87.12 271 LYS A C 1
ATOM 2211 O O . LYS A 1 271 ? 56.804 5.155 -33.527 1.00 87.12 271 LYS A O 1
ATOM 2216 N N . LYS A 1 272 ? 58.646 6.442 -33.415 1.00 85.06 272 LYS A N 1
ATOM 2217 C CA . LYS A 1 272 ? 58.490 6.802 -31.996 1.00 85.06 272 LYS A CA 1
ATOM 2218 C C . LYS A 1 272 ? 57.227 7.638 -31.777 1.00 85.06 272 LYS A C 1
ATOM 2220 O O . LYS A 1 272 ? 56.431 7.281 -30.907 1.00 85.06 272 LYS A O 1
ATOM 2225 N N . ALA A 1 273 ? 56.985 8.665 -32.591 1.00 79.44 273 ALA A N 1
ATOM 2226 C CA . ALA A 1 273 ? 55.787 9.499 -32.510 1.00 79.44 273 ALA A CA 1
ATOM 2227 C C . ALA A 1 273 ? 54.495 8.695 -32.742 1.00 79.44 273 ALA A C 1
ATOM 2229 O O . ALA A 1 273 ? 53.557 8.809 -31.956 1.00 79.44 273 ALA A O 1
ATOM 2230 N N . LEU A 1 274 ? 54.462 7.806 -33.739 1.00 79.88 274 LEU A N 1
ATOM 2231 C CA . LEU A 1 274 ? 53.321 6.925 -34.012 1.00 79.88 274 LEU A CA 1
ATOM 2232 C C . LEU A 1 274 ? 53.057 5.947 -32.861 1.00 79.88 274 LEU A C 1
ATOM 2234 O O . LEU A 1 274 ? 51.903 5.710 -32.511 1.00 79.88 274 LEU A O 1
ATOM 2238 N N . SER A 1 275 ? 54.101 5.419 -32.214 1.00 72.12 275 SER A N 1
ATOM 2239 C CA . SER A 1 275 ? 53.936 4.537 -31.050 1.00 72.12 275 SER A CA 1
ATOM 2240 C C . SER A 1 275 ? 53.371 5.259 -29.817 1.00 72.12 275 SER A C 1
ATOM 2242 O O . SER A 1 275 ? 52.608 4.669 -29.048 1.00 72.12 275 SER A O 1
ATOM 2244 N N . VAL A 1 276 ? 53.702 6.543 -29.639 1.00 70.06 276 VAL A N 1
ATOM 2245 C CA . VAL A 1 276 ? 53.148 7.403 -28.582 1.00 70.06 276 VAL A CA 1
ATOM 2246 C C . VAL A 1 276 ? 51.713 7.813 -28.924 1.00 70.06 276 VAL A C 1
ATOM 2248 O O . VAL A 1 276 ? 50.853 7.802 -28.043 1.00 70.06 276 VAL A O 1
ATOM 2251 N N . SER A 1 277 ? 51.431 8.093 -30.198 1.00 62.09 277 SER A N 1
ATOM 2252 C CA . SER A 1 277 ? 50.089 8.400 -30.700 1.00 62.09 277 SER A CA 1
ATOM 2253 C C . SER A 1 277 ? 49.149 7.197 -30.657 1.00 62.09 277 SER A C 1
ATOM 2255 O O . SER A 1 277 ? 47.987 7.385 -30.329 1.00 62.09 277 SER A O 1
ATOM 2257 N N . LYS A 1 278 ? 49.627 5.959 -30.852 1.00 58.75 278 LYS A N 1
ATOM 2258 C CA . LYS A 1 278 ? 48.807 4.738 -30.714 1.00 58.75 278 LYS A CA 1
ATOM 2259 C C . LYS A 1 278 ? 48.305 4.530 -29.278 1.00 58.75 278 LYS A C 1
ATOM 2261 O O . LYS A 1 278 ? 47.141 4.226 -29.054 1.00 58.75 278 LYS A O 1
ATOM 2266 N N . ARG A 1 279 ? 49.140 4.834 -28.276 1.00 55.62 279 ARG A N 1
ATOM 2267 C CA . ARG A 1 279 ? 48.713 4.855 -26.858 1.00 55.62 279 ARG A CA 1
ATOM 2268 C C . ARG A 1 279 ? 47.760 6.015 -26.533 1.00 55.62 279 ARG A C 1
ATOM 2270 O O . ARG A 1 279 ? 47.166 6.033 -25.454 1.00 55.62 279 ARG A O 1
ATOM 2277 N N . LYS A 1 280 ? 47.655 7.002 -27.430 1.00 50.69 280 LYS A N 1
ATOM 2278 C CA . LYS A 1 280 ? 46.758 8.161 -27.339 1.00 50.69 280 LYS A CA 1
ATOM 2279 C C . LYS A 1 280 ? 45.442 7.916 -28.089 1.00 50.69 280 LYS A C 1
ATOM 2281 O O . LYS A 1 280 ? 44.405 8.262 -27.540 1.00 50.69 280 LYS A O 1
ATOM 2286 N N . SER A 1 281 ? 45.457 7.231 -29.238 1.00 51.84 281 SER A N 1
ATOM 2287 C CA . SER A 1 281 ? 44.256 6.806 -29.974 1.00 51.84 281 SER A CA 1
ATOM 2288 C C . SER A 1 281 ? 43.450 5.768 -29.195 1.00 51.84 281 SER A C 1
ATOM 2290 O O . SER A 1 281 ? 42.234 5.894 -29.119 1.00 51.84 281 SER A O 1
ATOM 2292 N N . ASP A 1 282 ? 44.113 4.855 -28.474 1.00 49.28 282 ASP A N 1
ATOM 2293 C CA . ASP A 1 282 ? 43.430 3.927 -27.553 1.00 49.28 282 ASP A CA 1
ATOM 2294 C C . ASP A 1 282 ? 42.732 4.659 -26.386 1.00 49.28 282 ASP A C 1
ATOM 2296 O O . ASP A 1 282 ? 41.850 4.107 -25.729 1.00 49.28 282 ASP A O 1
ATOM 2300 N N . ARG A 1 283 ? 43.098 5.924 -26.120 1.00 49.09 283 ARG A N 1
ATOM 2301 C CA . ARG A 1 283 ? 42.456 6.785 -25.111 1.00 49.09 283 ARG A CA 1
ATOM 2302 C C . ARG A 1 283 ? 41.458 7.787 -25.703 1.00 49.09 283 ARG A C 1
ATOM 2304 O O . ARG A 1 283 ? 40.630 8.297 -24.952 1.00 49.09 283 ARG A O 1
ATOM 2311 N N . GLU A 1 284 ? 41.513 8.067 -27.005 1.00 44.97 284 GLU A N 1
ATOM 2312 C CA . GLU A 1 284 ? 40.624 9.012 -27.703 1.00 44.97 284 GLU A CA 1
ATOM 2313 C C . GLU A 1 284 ? 39.462 8.329 -28.452 1.00 44.97 284 GLU A C 1
ATOM 2315 O O . GLU A 1 284 ? 38.440 8.976 -28.668 1.00 44.97 284 GLU A O 1
ATOM 2320 N N . CYS A 1 285 ? 39.508 7.013 -28.705 1.00 39.03 285 CYS A N 1
ATOM 2321 C CA . CYS A 1 285 ? 38.365 6.248 -29.238 1.00 39.03 285 CYS A CA 1
ATOM 2322 C C . CYS A 1 285 ? 37.153 6.138 -28.285 1.00 39.03 285 CYS A C 1
ATOM 2324 O O . CYS A 1 285 ? 36.123 5.600 -28.675 1.00 39.03 285 CYS A O 1
ATOM 2326 N N . PHE A 1 286 ? 37.229 6.662 -27.057 1.00 41.09 286 PHE A N 1
ATOM 2327 C CA . PHE A 1 286 ? 36.106 6.653 -26.107 1.00 41.09 286 PHE A CA 1
ATOM 2328 C C . PHE A 1 286 ? 35.319 7.972 -26.025 1.00 41.09 286 PHE A C 1
ATOM 2330 O O . PHE A 1 286 ? 34.403 8.066 -25.210 1.00 41.09 286 PHE A O 1
ATOM 2337 N N . LEU A 1 287 ? 35.650 9.001 -26.819 1.00 49.75 287 LEU A N 1
ATOM 2338 C CA . LEU A 1 287 ? 35.034 10.330 -26.681 1.00 49.75 287 LEU A CA 1
ATOM 2339 C C . LEU A 1 287 ? 34.699 11.011 -28.026 1.00 49.75 287 LEU A C 1
ATOM 2341 O O . LEU A 1 287 ? 35.154 12.120 -28.299 1.00 49.75 287 LEU A O 1
ATOM 2345 N N . SER A 1 288 ? 33.827 10.404 -28.836 1.00 37.47 288 SER A N 1
ATOM 2346 C CA . SER A 1 288 ? 32.731 11.134 -29.506 1.00 37.47 288 SER A CA 1
ATOM 2347 C C . SER A 1 288 ? 31.622 10.198 -30.001 1.00 37.47 288 SER A C 1
ATOM 2349 O O . SER A 1 288 ? 31.891 9.029 -30.262 1.00 37.47 288 SER A O 1
ATOM 2351 N N . PRO A 1 289 ? 30.368 10.684 -30.078 1.00 52.59 289 PRO A N 1
ATOM 2352 C CA . PRO A 1 289 ? 29.177 9.849 -30.050 1.00 52.59 289 PRO A CA 1
ATOM 2353 C C . PRO A 1 289 ? 28.483 9.798 -31.415 1.00 52.59 289 PRO A C 1
ATOM 2355 O O . PRO A 1 289 ? 27.781 10.738 -31.772 1.00 52.59 289 PRO A O 1
ATOM 2358 N N . HIS A 1 290 ? 28.628 8.690 -32.138 1.00 45.16 290 HIS A N 1
ATOM 2359 C CA . HIS A 1 290 ? 27.597 8.162 -33.037 1.00 45.16 290 HIS A CA 1
ATOM 2360 C C . HIS A 1 290 ? 27.955 6.715 -33.413 1.00 45.16 290 HIS A C 1
ATOM 2362 O O . HIS A 1 290 ? 29.102 6.451 -33.756 1.00 45.16 290 HIS A O 1
ATOM 2368 N N . MET A 1 291 ? 26.964 5.819 -33.342 1.00 44.16 291 MET A N 1
ATOM 2369 C CA . MET A 1 291 ? 26.997 4.372 -33.641 1.00 44.16 291 MET A CA 1
ATOM 2370 C C . MET A 1 291 ? 27.781 3.485 -32.655 1.00 44.16 291 MET A C 1
ATOM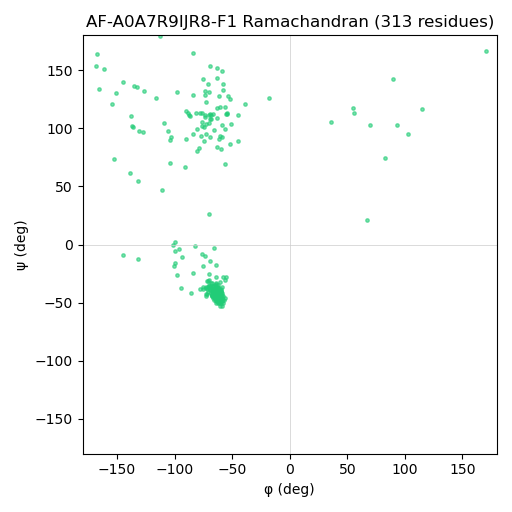 2372 O O . MET A 1 291 ? 29.003 3.382 -32.692 1.00 44.16 291 MET A O 1
ATOM 2376 N N . MET A 1 292 ? 27.042 2.779 -31.787 1.00 43.31 292 MET A N 1
ATOM 2377 C CA . MET A 1 292 ? 27.533 1.578 -31.102 1.00 43.31 292 MET A CA 1
ATOM 2378 C C . MET A 1 292 ? 27.038 0.332 -31.855 1.00 43.31 292 MET A C 1
ATOM 2380 O O . MET A 1 292 ? 25.839 0.241 -32.111 1.00 43.31 292 MET A O 1
ATOM 2384 N N . PRO A 1 293 ? 27.913 -0.639 -32.160 1.00 41.47 293 PRO A N 1
ATOM 2385 C CA . PRO A 1 293 ? 27.521 -1.980 -32.581 1.00 41.47 293 PRO A CA 1
ATOM 2386 C C . PRO A 1 293 ? 26.986 -2.788 -31.391 1.00 41.47 293 PRO A C 1
ATOM 2388 O O . PRO A 1 293 ? 27.618 -2.853 -30.335 1.00 41.47 293 PRO A O 1
ATOM 2391 N N . SER A 1 294 ? 25.834 -3.428 -31.580 1.00 36.97 294 SER A N 1
ATOM 2392 C CA . SER A 1 294 ? 25.282 -4.430 -30.668 1.00 36.97 294 SER A CA 1
ATOM 2393 C C . SER A 1 294 ? 26.130 -5.708 -30.723 1.00 36.97 294 SER A C 1
ATOM 2395 O O . SER A 1 294 ? 26.148 -6.406 -31.733 1.00 36.97 294 SER A O 1
ATOM 2397 N N . MET A 1 295 ? 26.846 -6.021 -29.639 1.00 35.16 295 MET A N 1
ATOM 2398 C CA . MET A 1 295 ? 27.351 -7.371 -29.372 1.00 35.16 295 MET A CA 1
ATOM 2399 C C . MET A 1 295 ? 26.467 -8.017 -28.306 1.00 35.16 295 MET A C 1
ATOM 2401 O O . MET A 1 295 ? 26.709 -7.890 -27.105 1.00 35.16 295 MET A O 1
ATOM 2405 N N . CYS A 1 296 ? 25.448 -8.740 -28.761 1.00 37.69 296 CYS A N 1
ATOM 2406 C CA . CYS A 1 296 ? 24.796 -9.785 -27.986 1.00 37.69 296 CYS A CA 1
ATOM 2407 C C . CYS A 1 296 ? 25.709 -11.018 -27.981 1.00 37.69 296 CYS A C 1
ATOM 2409 O O . CYS A 1 296 ? 25.817 -11.719 -28.983 1.00 37.69 296 CYS A O 1
ATOM 2411 N N . ALA A 1 297 ? 26.381 -11.283 -26.863 1.00 42.09 297 ALA A N 1
ATOM 2412 C CA . ALA A 1 297 ? 27.093 -12.540 -26.650 1.00 42.09 297 ALA A CA 1
ATOM 2413 C C . ALA A 1 297 ? 27.181 -12.873 -25.159 1.00 42.09 297 ALA A C 1
ATOM 2415 O O . ALA A 1 297 ? 28.253 -12.761 -24.582 1.00 42.09 297 ALA A O 1
ATOM 2416 N N . TRP A 1 298 ? 26.071 -13.288 -24.543 1.00 37.34 298 TRP A N 1
ATOM 2417 C CA . TRP A 1 298 ? 26.102 -14.126 -23.338 1.00 37.34 298 TRP A CA 1
ATOM 2418 C C . TRP A 1 298 ? 25.059 -15.230 -23.492 1.00 37.34 298 TRP A C 1
ATOM 2420 O O . TRP A 1 298 ? 23.856 -15.004 -23.378 1.00 37.34 298 TRP A O 1
ATOM 2430 N N . GLY A 1 299 ? 25.560 -16.415 -23.837 1.00 32.75 299 GLY A N 1
ATOM 2431 C CA . GLY A 1 299 ? 24.805 -17.652 -23.839 1.00 32.75 299 GLY A CA 1
ATOM 2432 C C . GLY A 1 299 ? 24.581 -18.181 -22.422 1.00 32.75 299 GLY A C 1
ATOM 2433 O O . GLY A 1 299 ? 25.452 -18.092 -21.565 1.00 32.75 299 GLY A O 1
ATOM 2434 N N . SER A 1 300 ? 23.385 -18.738 -22.255 1.00 46.16 300 SER A N 1
ATOM 2435 C CA . SER A 1 300 ? 23.108 -20.094 -21.766 1.00 46.16 300 SER A CA 1
ATOM 2436 C C . SER A 1 300 ? 23.680 -20.563 -20.417 1.00 46.16 300 SER A C 1
ATOM 2438 O O . SER A 1 300 ? 24.870 -20.830 -20.284 1.00 46.16 300 SER A O 1
ATOM 2440 N N . GLY A 1 301 ? 22.744 -20.877 -19.507 1.00 35.94 301 GLY A N 1
ATOM 2441 C CA . GLY A 1 301 ? 22.883 -21.821 -18.384 1.00 35.94 301 GLY A CA 1
ATOM 2442 C C . GLY A 1 301 ? 22.787 -21.131 -17.019 1.00 35.94 301 GLY A C 1
ATOM 2443 O O . GLY A 1 301 ? 23.619 -20.291 -16.714 1.00 35.94 301 GLY A O 1
ATOM 2444 N N . ILE A 1 302 ? 21.809 -21.400 -16.144 1.00 38.94 302 ILE A N 1
ATOM 2445 C CA . ILE A 1 302 ? 21.537 -22.622 -15.338 1.00 38.94 302 ILE A CA 1
ATOM 2446 C C . ILE A 1 302 ? 20.405 -22.218 -14.325 1.00 38.94 302 ILE A C 1
ATOM 2448 O O . ILE A 1 302 ? 20.279 -21.018 -14.078 1.00 38.94 302 ILE A O 1
ATOM 2452 N N . PRO A 1 303 ? 19.691 -23.102 -13.586 1.00 48.44 303 PRO A N 1
ATOM 2453 C CA . PRO A 1 303 ? 18.868 -24.271 -13.913 1.00 48.44 303 PRO A CA 1
ATOM 2454 C C . PRO A 1 303 ? 17.365 -24.023 -13.593 1.00 48.44 303 PRO A C 1
ATOM 2456 O O . PRO A 1 303 ? 16.964 -22.972 -13.101 1.00 48.44 303 PRO A O 1
ATOM 2459 N N . GLY A 1 304 ? 16.520 -25.020 -13.863 1.00 45.84 304 GLY A N 1
ATOM 2460 C CA . GLY A 1 304 ? 15.080 -24.972 -13.617 1.00 45.84 304 GLY A CA 1
ATOM 2461 C C . GLY A 1 304 ? 14.653 -24.831 -12.151 1.00 45.84 304 GLY A C 1
ATOM 2462 O O . GLY A 1 304 ? 15.301 -25.327 -11.231 1.00 45.84 304 GLY A O 1
ATOM 2463 N N . ALA A 1 305 ? 13.483 -24.221 -11.977 1.00 37.75 305 ALA A N 1
ATOM 2464 C CA . ALA A 1 305 ? 12.603 -24.432 -10.839 1.00 37.75 305 ALA A CA 1
ATOM 2465 C C . ALA A 1 305 ? 11.215 -24.784 -11.385 1.00 37.75 305 ALA A C 1
ATOM 2467 O O . ALA A 1 305 ? 10.729 -24.190 -12.348 1.00 37.75 305 ALA A O 1
ATOM 2468 N N . CYS A 1 306 ? 10.658 -25.839 -10.809 1.00 34.31 306 CYS A N 1
ATOM 2469 C CA . CYS A 1 306 ? 9.568 -26.639 -11.325 1.00 34.31 306 CYS A CA 1
ATOM 2470 C C . CYS A 1 306 ? 8.252 -25.876 -11.487 1.00 34.31 306 CYS A C 1
ATOM 2472 O O . CYS A 1 306 ? 7.846 -25.079 -10.644 1.00 34.31 306 CYS A O 1
ATOM 2474 N N . VAL A 1 307 ? 7.550 -26.229 -12.559 1.00 38.38 307 VAL A N 1
ATOM 2475 C CA . VAL A 1 307 ? 6.138 -25.938 -12.781 1.00 38.38 307 VAL A CA 1
ATOM 2476 C C . VAL A 1 307 ? 5.341 -26.783 -11.783 1.00 38.38 307 VAL A C 1
ATOM 2478 O O . VAL A 1 307 ? 5.280 -28.003 -11.918 1.00 38.38 307 VAL A O 1
ATOM 2481 N N . ALA A 1 308 ? 4.759 -26.154 -10.763 1.00 38.44 308 ALA A N 1
ATOM 2482 C CA . ALA A 1 308 ? 3.698 -26.770 -9.978 1.00 38.44 308 ALA A CA 1
ATOM 2483 C C . ALA A 1 308 ? 2.370 -26.482 -10.682 1.00 38.44 308 ALA A C 1
ATOM 2485 O O . ALA A 1 308 ? 1.920 -25.342 -10.776 1.00 38.44 308 ALA A O 1
ATOM 2486 N N . SER A 1 309 ? 1.800 -27.548 -11.232 1.00 44.00 309 SER A N 1
ATOM 2487 C CA . SER A 1 309 ? 0.451 -27.609 -11.769 1.00 44.00 309 SER A CA 1
ATOM 2488 C C . SER A 1 309 ? -0.560 -27.332 -10.652 1.00 44.00 309 SER A C 1
ATOM 2490 O O . SER A 1 309 ? -0.517 -27.985 -9.612 1.00 44.00 309 SER A O 1
ATOM 2492 N N . VAL A 1 310 ? -1.475 -26.389 -10.872 1.00 41.59 310 VAL A N 1
ATOM 2493 C CA . VAL A 1 310 ? -2.776 -26.375 -10.195 1.00 41.59 310 VAL A CA 1
ATOM 2494 C C . VAL A 1 310 ? -3.811 -26.275 -11.303 1.00 41.59 310 VAL A C 1
ATOM 2496 O O . VAL A 1 310 ? -4.038 -25.206 -11.865 1.00 41.59 310 VAL A O 1
ATOM 2499 N N . GLY A 1 311 ? -4.339 -27.439 -11.673 1.00 39.88 311 GLY A N 1
ATOM 2500 C CA . GLY A 1 311 ? -5.530 -27.553 -12.494 1.00 39.88 311 GLY A CA 1
ATOM 2501 C C . GLY A 1 311 ? -6.767 -27.137 -11.702 1.00 39.88 311 GLY A C 1
ATOM 2502 O O . GLY A 1 311 ? -6.892 -27.443 -10.518 1.00 39.88 311 GLY A O 1
ATOM 2503 N N . ASP A 1 312 ? -7.627 -26.399 -12.391 1.00 46.75 312 ASP A N 1
ATOM 2504 C CA . ASP A 1 312 ? -9.077 -26.562 -12.456 1.00 46.75 312 ASP A CA 1
ATOM 2505 C C . ASP A 1 312 ? -9.813 -27.018 -11.190 1.00 46.75 312 ASP A C 1
ATOM 2507 O O . ASP A 1 312 ? -9.904 -28.209 -10.900 1.00 46.75 312 ASP A O 1
ATOM 2511 N N . ILE A 1 313 ? -10.504 -26.071 -10.548 1.00 40.78 313 ILE A N 1
ATOM 2512 C CA . ILE A 1 313 ? -11.809 -26.337 -9.932 1.00 40.78 313 ILE A CA 1
ATOM 2513 C C . ILE A 1 313 ? -12.772 -25.233 -10.382 1.00 40.78 313 ILE A C 1
ATOM 2515 O O . ILE A 1 313 ? -12.796 -24.127 -9.846 1.00 40.78 313 ILE A O 1
ATOM 2519 N N . VAL A 1 314 ? -13.550 -25.566 -11.412 1.00 47.41 314 VAL A N 1
ATOM 2520 C CA . VAL A 1 314 ? -14.870 -25.000 -11.691 1.00 47.41 314 VAL A CA 1
ATOM 2521 C C . VAL A 1 314 ? -15.875 -26.085 -11.315 1.00 47.41 314 VAL A C 1
ATOM 2523 O O . VAL A 1 314 ? -16.064 -27.026 -12.084 1.00 47.41 314 VAL A O 1
ATOM 2526 N N . HIS A 1 315 ? -16.439 -25.987 -10.111 1.00 49.44 315 HIS A N 1
ATOM 2527 C CA . HIS A 1 315 ? -17.867 -26.118 -9.789 1.00 49.44 315 HIS A CA 1
ATOM 2528 C C . HIS A 1 315 ? -18.086 -25.992 -8.282 1.00 49.44 315 HIS A C 1
ATOM 2530 O O . HIS A 1 315 ? -17.342 -26.648 -7.521 1.00 49.44 315 HIS A O 1
#

Secondary structure (DSSP, 8-state):
----HHHHHHHHHHHHHHHHHHHHHHHHHHHHHHHHHHHHHHHH-----------------------------------------------HHHHHHHHHHHHHHHHHHHHHHHHHHHHHHHHHHHHHHHHHHHHHTT--HHHHHHHHHHHHHHHHHHHHHHHHHHHHHHHHHHHHHHHHHHHHHHHHHHHHHHHHHHHHHHHHHHHHHHHHHHHHHHHHHHHHHHTTTT----------S--PPP----S-----S--HHHHHHHHHHHHHHHHHHHHHHHHHTTS--S-------------------------

Organism: NCBI:txid61484

Radius of gyration: 60.56 Å; Cα contacts (8 Å, |Δi|>4): 10; chains: 1; bounding box: 116×55×192 Å